Protein AF-A0A941IIB7-F1 (afdb_monomer)

Radius of gyration: 18.34 Å; Cα contacts (8 Å, |Δi|>4): 433; chains: 1; bounding box: 47×40×46 Å

Nearest PDB structures (foldseek):
  1o5o-assembly1_B  TM=5.968E-01  e=4.271E-07  Thermotoga maritima
  1v9s-assembly1_C  TM=4.735E-01  e=7.484E-08  Thermus thermophilus HB8
  4ts5-assembly1_B  TM=5.650E-01  e=3.879E-06  Saccharolobus solfataricus
  1vdm-assembly1_F  TM=5.396E-01  e=3.324E-05  Pyrococcus horikoshii
  5knx-assembly1_A  TM=5.390E-01  e=3.458E-03  Escherichia coli

Secondary structure (DSSP, 8-state):
-EEEEE--GGGGT--S-HHHHHHHHHHHHHHHHTT-SSEEEEE-HHHHHHHHHHHH-S--SEEEEESHHHHHHHHHTS---TTPEEEEE-PEEEE-TTS-EEEEE--S-GGGS---SS-EEEEEEEESSSHHHHHHHHTS-TTT--S-EEEEEEEEEHHHHHHHHHH-TTEEEEEEEEE-S-BTTTEEEEEHHHHHH-EETTEEGGG-HHHHHHHH-S--HHHHHHHHHHHHHH-----

Foldseek 3Di:
DEEEEEEPLVLVVLAPCLVVLQVVVVVLLVVLQPPFPYHYHYQYPVNLLVLQQVLLPDDWQEEEEEDDSSVSSCVPPHPPPVRYHYHYWYWDFDADPLRHGPAIDGPDQLAPDQHPQEEYEYEDAEAQQLRHVLNVVVSYPPPRYDYQYEYTYAEYEPNNLVVCCVSPVSYHYYYVYYDPAHPSPGYHYDYLCCCLPNDDPPHRNLVPCVSCCNRRNNDCVSSPVSSVSSCVRRVDPDD

Sequence (239 aa):
MKLHLIDDLPLFGVCDDMAGMERSLRHRIDSLTRTAPAQVSYIDFAGFRSLWEATAHGACATALVVGTRPRILAARFAHASRDCAVIAVHPKRRHGTHGETAAVEVEEDLQVLPLAGGPLTVLDDIMFSGKTAVSVLSSLPPASWRGPVSVRTVLATREAINFVKTACPQAQVVSQIVADYAPVTEGTAIFLWDLLFGTLGGRPFLSRTDLLAPFFGDDLAGLLGIRDDVDATSGWRVL

Mean predicted aligned error: 6.81 Å

InterPro domains:
  IPR029057 Phosphoribosyltransferase-like [SSF53271] (72-175)

Solvent-accessible surface area (backbone atoms only — not comparable to full-atom values): 13219 Å² total; per-residue (Å²): 85,37,36,38,42,32,43,49,48,72,81,73,62,44,57,94,60,55,72,64,49,53,54,52,51,49,54,52,52,56,59,45,34,75,80,23,91,23,50,75,44,77,37,49,46,72,56,45,49,53,41,42,47,60,43,65,62,66,96,38,30,23,35,39,22,41,44,70,64,40,42,52,43,45,74,72,70,41,77,63,55,98,76,35,47,76,40,82,40,73,64,50,70,41,62,43,98,76,67,47,80,67,47,61,43,70,79,68,73,52,68,77,56,88,55,50,62,42,28,36,32,39,36,37,58,69,34,67,65,24,54,64,62,46,45,60,58,68,56,42,50,86,82,54,59,78,39,60,37,33,41,28,20,34,34,28,19,55,65,6,53,51,45,34,40,67,79,38,70,75,40,47,77,46,55,77,36,78,39,94,50,53,66,73,77,40,20,49,71,47,46,46,49,46,45,64,73,26,63,59,95,90,36,52,37,75,74,40,52,88,74,42,24,56,48,37,34,90,66,55,62,68,60,52,51,51,40,52,53,49,51,68,63,44,71,62,75,85,129

pLDDT: mean 81.89, std 11.71, range [33.78, 96.75]

Organism: NCBI:txid2828514

Structure (mmCIF, N/CA/C/O backbone):
data_AF-A0A941IIB7-F1
#
_entry.id   AF-A0A941IIB7-F1
#
loop_
_atom_site.group_PDB
_atom_site.id
_atom_site.type_symbol
_atom_site.label_atom_id
_atom_site.label_alt_id
_atom_site.label_comp_id
_atom_site.label_asym_id
_atom_site.label_entity_id
_atom_site.label_seq_id
_atom_site.pdbx_PDB_ins_code
_atom_site.Cartn_x
_atom_site.Cartn_y
_atom_site.Cartn_z
_atom_site.occupancy
_atom_site.B_iso_or_equiv
_atom_site.auth_seq_id
_atom_site.auth_comp_id
_atom_site.auth_asym_id
_atom_site.auth_atom_id
_atom_site.pdbx_PDB_model_num
ATOM 1 N N . MET A 1 1 ? 16.212 10.010 -4.115 1.00 86.62 1 MET A N 1
ATOM 2 C CA . MET A 1 1 ? 14.822 9.510 -4.139 1.00 86.62 1 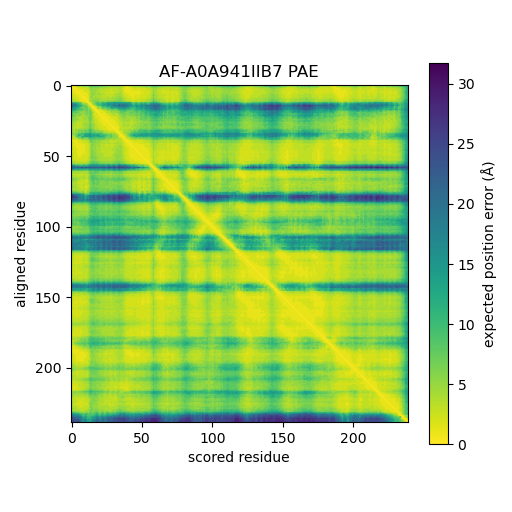MET A CA 1
ATOM 3 C C . MET A 1 1 ? 14.829 8.005 -3.883 1.00 86.62 1 MET A C 1
ATOM 5 O O . MET A 1 1 ? 15.775 7.352 -4.320 1.00 86.62 1 MET A O 1
ATOM 9 N N . LYS A 1 2 ? 13.842 7.460 -3.162 1.00 89.94 2 LYS A N 1
ATOM 10 C CA . LYS A 1 2 ? 13.707 6.017 -2.883 1.00 89.94 2 LYS A CA 1
ATOM 11 C C . LYS A 1 2 ? 12.381 5.471 -3.414 1.00 89.94 2 LYS A C 1
ATOM 13 O O . LYS A 1 2 ? 11.353 6.113 -3.244 1.00 89.94 2 LYS A O 1
ATOM 18 N N . LEU A 1 3 ? 12.386 4.283 -4.007 1.00 91.44 3 LEU A N 1
ATOM 19 C CA . LEU A 1 3 ? 11.176 3.568 -4.415 1.00 91.44 3 LEU A CA 1
ATOM 20 C C . LEU A 1 3 ? 11.117 2.211 -3.722 1.00 91.44 3 LEU A C 1
ATOM 22 O O . LEU A 1 3 ? 12.060 1.434 -3.818 1.00 91.44 3 LEU A O 1
ATOM 26 N N . HIS A 1 4 ? 10.006 1.906 -3.061 1.00 92.88 4 HIS A N 1
ATOM 27 C CA . HIS A 1 4 ? 9.646 0.535 -2.712 1.00 92.88 4 HIS A CA 1
ATOM 28 C C . HIS A 1 4 ? 8.739 -0.033 -3.807 1.00 92.88 4 HIS A C 1
ATOM 30 O O . HIS A 1 4 ? 7.571 0.334 -3.893 1.00 92.88 4 HIS A O 1
ATOM 36 N N . LEU A 1 5 ? 9.276 -0.897 -4.663 1.00 93.00 5 LEU A N 1
ATOM 37 C CA . LEU A 1 5 ? 8.489 -1.594 -5.676 1.00 93.00 5 LEU A CA 1
ATOM 38 C C . LEU A 1 5 ? 8.012 -2.922 -5.083 1.00 93.00 5 LEU A C 1
ATOM 40 O O . LEU A 1 5 ? 8.837 -3.748 -4.695 1.00 93.00 5 LEU A O 1
ATOM 44 N N . ILE A 1 6 ? 6.700 -3.102 -4.964 1.00 93.81 6 ILE A N 1
ATOM 45 C CA . ILE A 1 6 ? 6.096 -4.240 -4.263 1.00 93.81 6 ILE A CA 1
ATOM 46 C C . ILE A 1 6 ? 5.419 -5.148 -5.277 1.00 93.81 6 ILE A C 1
ATOM 48 O O . ILE A 1 6 ? 4.550 -4.700 -6.020 1.00 93.81 6 ILE A O 1
ATOM 52 N N . ASP A 1 7 ? 5.802 -6.419 -5.294 1.00 90.94 7 ASP A N 1
ATOM 53 C CA . ASP A 1 7 ? 5.182 -7.405 -6.165 1.00 90.94 7 ASP A CA 1
ATOM 54 C C . ASP A 1 7 ? 3.857 -7.910 -5.586 1.00 90.94 7 ASP A C 1
ATOM 56 O O . ASP A 1 7 ? 3.811 -8.596 -4.562 1.00 90.94 7 ASP A O 1
ATOM 60 N N . ASP A 1 8 ? 2.766 -7.552 -6.254 1.00 90.50 8 ASP A N 1
ATOM 61 C CA . ASP A 1 8 ? 1.407 -7.987 -5.955 1.00 90.50 8 ASP A CA 1
ATOM 62 C C . ASP A 1 8 ? 0.743 -8.719 -7.125 1.00 90.50 8 ASP A C 1
ATOM 64 O O . ASP A 1 8 ? -0.413 -9.125 -7.002 1.00 90.50 8 ASP A O 1
ATOM 68 N N . LEU A 1 9 ? 1.460 -8.960 -8.229 1.00 85.94 9 LEU A N 1
ATOM 69 C CA . LEU A 1 9 ? 0.940 -9.704 -9.379 1.00 85.94 9 LEU A CA 1
ATOM 70 C C . LEU A 1 9 ? 0.334 -11.067 -8.997 1.00 85.94 9 LEU A C 1
ATOM 72 O O . LEU A 1 9 ? -0.734 -11.408 -9.516 1.00 85.94 9 LEU A O 1
ATOM 76 N N . PRO A 1 10 ? 0.902 -11.837 -8.045 1.00 84.75 10 PRO A N 1
ATOM 77 C CA . PRO A 1 10 ? 0.346 -13.145 -7.694 1.00 84.75 10 PRO A CA 1
ATOM 78 C C . PRO A 1 10 ? -1.042 -13.048 -7.043 1.00 84.75 10 PRO A C 1
ATOM 80 O O . PRO A 1 10 ? -1.845 -13.984 -7.126 1.00 84.75 10 PRO A O 1
ATOM 83 N N . LEU A 1 11 ? -1.389 -11.899 -6.442 1.00 82.38 11 LEU A N 1
ATOM 84 C CA . LEU A 1 11 ? -2.737 -11.660 -5.909 1.00 82.38 11 LEU A CA 1
ATOM 85 C 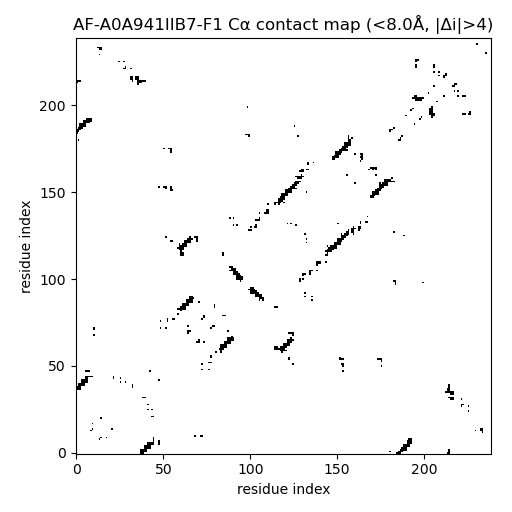C . LEU A 1 11 ? -3.809 -11.688 -6.990 1.00 82.38 11 LEU A C 1
ATOM 87 O O . LEU A 1 11 ? -4.953 -12.043 -6.707 1.00 82.38 11 LEU A O 1
ATOM 91 N N . PHE A 1 12 ? -3.443 -11.375 -8.225 1.00 78.75 12 PHE A N 1
ATOM 92 C CA . PHE A 1 12 ? -4.368 -11.315 -9.347 1.00 78.75 12 PHE A CA 1
ATOM 93 C C . PHE A 1 12 ? -4.373 -12.604 -10.178 1.00 78.75 12 PHE A C 1
ATOM 95 O O . PHE A 1 12 ? -5.039 -12.666 -11.203 1.00 78.75 12 PHE A O 1
ATOM 102 N N . GLY A 1 13 ? -3.721 -13.671 -9.693 1.00 69.81 13 GLY A N 1
ATOM 103 C CA . GLY A 1 13 ? -3.772 -14.994 -10.325 1.00 69.81 13 GLY A CA 1
ATOM 104 C C . GLY A 1 13 ? -2.996 -15.059 -11.638 1.00 69.81 13 GLY A C 1
ATOM 105 O O . GLY A 1 13 ? -3.437 -15.710 -12.575 1.00 69.81 13 GLY A O 1
ATOM 106 N N . VAL A 1 14 ? -1.865 -14.352 -11.712 1.00 60.75 14 VAL A N 1
ATOM 107 C CA . VAL A 1 14 ? -1.120 -14.158 -12.963 1.00 60.75 14 VAL A CA 1
ATOM 108 C C . VAL A 1 14 ? -0.378 -15.419 -13.453 1.00 60.75 14 VAL A C 1
ATOM 110 O O . VAL A 1 14 ? 0.001 -15.447 -14.617 1.00 60.75 14 VAL A O 1
ATOM 113 N N . CYS A 1 15 ? -0.197 -16.490 -12.662 1.00 54.19 15 CYS A N 1
ATOM 114 C CA . CYS A 1 15 ? 0.351 -17.753 -13.192 1.00 54.19 15 CYS A CA 1
ATOM 115 C C . CYS A 1 15 ? 0.230 -18.952 -12.229 1.00 54.19 15 CYS A C 1
ATOM 117 O O . CYS A 1 15 ? 0.244 -18.767 -11.012 1.00 54.19 15 CYS A O 1
ATOM 119 N N . ASP A 1 16 ? 0.231 -20.177 -12.774 1.00 54.62 16 ASP A N 1
ATOM 120 C CA . ASP A 1 16 ? 0.380 -21.434 -12.015 1.00 54.62 16 ASP A CA 1
ATOM 121 C C . ASP A 1 16 ? 1.847 -21.705 -11.594 1.00 54.62 16 ASP A C 1
ATOM 123 O O . ASP A 1 16 ? 2.087 -22.354 -10.575 1.00 54.62 16 ASP A O 1
ATOM 127 N N . ASP A 1 17 ? 2.843 -21.176 -12.326 1.00 64.81 17 ASP A N 1
ATOM 128 C CA . ASP A 1 17 ? 4.276 -21.237 -11.965 1.00 64.81 17 ASP A CA 1
ATOM 129 C C . ASP A 1 17 ? 4.761 -19.901 -11.392 1.00 64.81 17 ASP A C 1
ATOM 131 O O . ASP A 1 17 ? 5.459 -19.106 -12.034 1.00 64.81 17 ASP A O 1
ATOM 135 N N . MET A 1 18 ? 4.366 -19.641 -10.147 1.00 64.06 18 MET A N 1
ATOM 136 C CA . MET A 1 18 ? 4.704 -18.379 -9.504 1.00 64.06 18 MET A CA 1
ATOM 137 C C . MET A 1 18 ? 6.212 -18.195 -9.261 1.00 64.06 18 MET A C 1
ATOM 139 O O . MET A 1 18 ? 6.747 -17.095 -9.400 1.00 64.06 18 MET A O 1
ATOM 143 N N . ALA A 1 19 ? 6.932 -19.276 -8.958 1.00 65.94 19 ALA A N 1
ATOM 144 C CA . ALA A 1 19 ? 8.346 -19.211 -8.592 1.00 65.94 19 ALA A CA 1
ATOM 145 C C . ALA A 1 19 ? 9.275 -18.954 -9.796 1.00 65.94 19 ALA A C 1
ATOM 147 O O . ALA A 1 19 ? 10.361 -18.377 -9.647 1.00 65.94 19 ALA A O 1
ATOM 148 N N . GLY A 1 20 ? 8.896 -19.408 -10.995 1.00 67.81 20 GLY A N 1
ATOM 149 C CA . GLY A 1 20 ? 9.596 -19.079 -12.239 1.00 67.81 20 GLY A CA 1
ATOM 150 C C . GLY A 1 20 ? 9.461 -17.599 -12.600 1.00 67.81 20 GLY A C 1
ATOM 151 O O . GLY A 1 20 ? 10.462 -16.929 -12.878 1.00 67.81 20 GLY A O 1
ATOM 152 N N . MET A 1 21 ? 8.237 -17.073 -12.521 1.00 71.44 21 MET A N 1
ATOM 153 C CA . MET A 1 21 ? 7.932 -15.687 -12.871 1.00 71.44 21 MET A CA 1
ATOM 154 C C . MET A 1 21 ? 8.579 -14.686 -11.905 1.00 71.44 21 MET A C 1
ATOM 156 O O . MET A 1 21 ? 9.230 -13.751 -12.364 1.00 71.44 21 MET A O 1
ATOM 160 N N . GLU A 1 22 ? 8.508 -14.914 -10.590 1.00 72.38 22 GLU A N 1
ATOM 161 C CA . GLU A 1 22 ? 9.128 -14.037 -9.581 1.00 72.38 22 GLU A CA 1
ATOM 162 C C . GLU A 1 22 ? 10.644 -13.880 -9.788 1.00 72.38 22 GLU A C 1
ATOM 164 O O . GLU A 1 22 ? 11.187 -12.776 -9.705 1.00 72.38 22 GLU A O 1
ATOM 169 N N . ARG A 1 23 ? 11.352 -14.971 -10.122 1.00 73.56 23 ARG A N 1
ATOM 170 C CA . ARG A 1 23 ? 12.797 -14.911 -10.410 1.00 73.56 23 ARG A CA 1
ATOM 171 C C . ARG A 1 23 ? 13.102 -14.099 -11.666 1.00 73.56 23 ARG A C 1
ATOM 173 O O . ARG A 1 23 ? 14.053 -13.317 -11.661 1.00 73.56 23 ARG A O 1
ATOM 180 N N . SER A 1 24 ? 12.307 -14.276 -12.721 1.00 76.38 24 SER A N 1
ATOM 181 C CA . SER A 1 24 ? 12.436 -13.510 -13.966 1.00 76.38 24 SER A CA 1
ATOM 182 C C . SER A 1 24 ? 12.177 -12.018 -13.730 1.00 76.38 24 SER A C 1
ATOM 184 O O . SER A 1 24 ? 12.993 -11.180 -14.118 1.00 76.38 24 SER A O 1
ATOM 186 N N . LEU A 1 25 ? 11.097 -11.689 -13.012 1.00 80.19 25 LEU A N 1
ATOM 187 C CA . LEU A 1 25 ? 10.735 -10.323 -12.631 1.00 80.19 25 LEU A CA 1
ATOM 188 C C . LEU A 1 25 ? 11.850 -9.651 -11.835 1.00 80.19 25 LEU A C 1
ATOM 190 O O . LEU A 1 25 ? 12.308 -8.575 -12.219 1.00 80.19 25 LEU A O 1
ATOM 194 N N . ARG A 1 26 ? 12.349 -10.312 -10.785 1.00 80.00 26 ARG A N 1
ATOM 195 C CA . ARG A 1 26 ? 13.458 -9.804 -9.971 1.00 80.00 26 ARG A CA 1
ATOM 196 C C . ARG A 1 26 ? 14.692 -9.513 -10.822 1.00 80.00 26 ARG A C 1
ATOM 198 O O . ARG A 1 26 ? 15.235 -8.419 -10.738 1.00 80.00 26 ARG A O 1
ATOM 205 N N . HIS A 1 27 ? 15.099 -10.443 -11.687 1.00 82.12 27 HIS A N 1
ATOM 206 C CA . HIS A 1 27 ? 16.263 -10.241 -12.553 1.00 82.12 27 HIS A CA 1
ATOM 207 C C . HIS A 1 27 ? 16.091 -9.048 -13.507 1.00 82.12 27 HIS A C 1
ATOM 209 O O . HIS A 1 27 ? 17.026 -8.270 -13.708 1.00 82.12 27 HIS A O 1
ATOM 215 N N . ARG A 1 28 ? 14.896 -8.878 -14.084 1.00 82.75 28 ARG A N 1
ATOM 216 C CA . ARG A 1 28 ? 14.584 -7.748 -14.970 1.00 82.75 28 ARG A CA 1
ATOM 217 C C . ARG A 1 28 ? 14.575 -6.420 -14.208 1.00 82.75 28 ARG A C 1
ATOM 219 O O . ARG A 1 28 ? 15.171 -5.460 -14.688 1.00 82.75 28 ARG A O 1
ATOM 226 N N . ILE A 1 29 ? 13.977 -6.375 -13.016 1.00 83.12 29 ILE A N 1
ATOM 227 C CA . ILE A 1 29 ? 13.972 -5.191 -12.141 1.00 83.12 29 ILE A CA 1
ATOM 228 C C . ILE A 1 29 ? 15.402 -4.825 -11.720 1.00 83.12 29 ILE A C 1
ATOM 230 O O . ILE A 1 29 ? 15.807 -3.670 -11.856 1.00 83.12 29 ILE A O 1
ATOM 234 N N . ASP A 1 30 ? 16.202 -5.798 -11.287 1.00 82.31 30 ASP A N 1
ATOM 235 C CA . ASP A 1 30 ? 17.611 -5.577 -10.946 1.00 82.31 30 ASP A CA 1
ATOM 236 C C . ASP A 1 30 ? 18.382 -5.051 -12.164 1.00 82.31 30 ASP A C 1
ATOM 238 O O . ASP A 1 30 ? 19.201 -4.142 -12.050 1.00 82.31 30 ASP A O 1
ATOM 242 N N . SER A 1 31 ? 18.088 -5.564 -13.362 1.00 83.81 31 SER A N 1
ATOM 243 C CA . SER A 1 31 ? 18.718 -5.079 -14.586 1.00 83.81 31 SER A CA 1
ATOM 244 C C . SER A 1 31 ? 18.365 -3.628 -14.908 1.00 83.81 31 SER A C 1
ATOM 246 O O . SER A 1 31 ? 19.263 -2.871 -15.271 1.00 83.81 31 SER A O 1
ATOM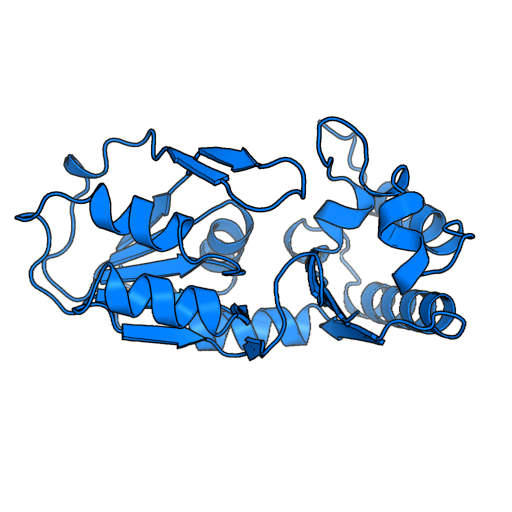 248 N N . LEU A 1 32 ? 17.092 -3.252 -14.767 1.00 79.19 32 LEU A N 1
ATOM 249 C CA . LEU A 1 32 ? 16.573 -1.909 -15.047 1.00 79.19 32 LEU A CA 1
ATOM 250 C C . LEU A 1 32 ? 17.116 -0.844 -14.089 1.00 79.19 32 LEU A C 1
ATOM 252 O O . LEU A 1 32 ? 17.249 0.318 -14.455 1.00 79.19 32 LEU A O 1
ATOM 256 N N . THR A 1 33 ? 17.441 -1.229 -12.858 1.00 80.44 33 THR A N 1
ATOM 257 C CA . THR A 1 33 ? 17.836 -0.276 -11.811 1.00 80.44 33 THR A CA 1
ATOM 258 C C . THR A 1 33 ? 19.346 -0.043 -11.740 1.00 80.44 33 THR A C 1
ATOM 260 O O . THR A 1 33 ? 19.785 0.914 -11.105 1.00 80.44 33 THR A O 1
ATOM 263 N N . ARG A 1 34 ? 20.162 -0.847 -12.444 1.00 78.19 34 ARG A N 1
ATOM 264 C CA . ARG A 1 34 ? 21.639 -0.753 -12.439 1.00 78.19 34 ARG A CA 1
ATOM 265 C C . ARG A 1 34 ? 22.195 0.612 -12.843 1.00 78.19 34 ARG A C 1
ATOM 267 O O . ARG A 1 34 ? 23.299 0.957 -12.431 1.00 78.19 34 ARG A O 1
ATOM 274 N N . THR A 1 35 ? 21.469 1.361 -13.662 1.00 72.69 35 THR A N 1
ATOM 275 C CA . THR A 1 35 ? 21.899 2.664 -14.187 1.00 72.69 35 THR A CA 1
ATOM 276 C C . THR A 1 35 ? 21.173 3.842 -13.538 1.00 72.69 35 THR A C 1
ATOM 278 O O . THR A 1 35 ? 21.427 4.984 -13.914 1.00 72.69 35 THR A O 1
ATOM 281 N N . ALA A 1 36 ? 20.275 3.596 -12.579 1.00 70.00 36 ALA A N 1
ATOM 282 C CA . ALA A 1 36 ? 19.466 4.640 -11.966 1.00 70.00 36 ALA A CA 1
ATOM 283 C C . ALA A 1 36 ? 20.172 5.270 -10.747 1.00 70.00 36 ALA A C 1
ATOM 285 O O . ALA A 1 36 ? 20.698 4.553 -9.894 1.00 70.00 36 ALA A O 1
ATOM 286 N N . PRO A 1 37 ? 20.164 6.609 -10.611 1.00 72.44 37 PRO A N 1
ATOM 287 C CA . PRO A 1 37 ? 20.727 7.284 -9.442 1.00 72.44 37 PRO A CA 1
ATOM 288 C C . PRO A 1 37 ? 19.836 7.164 -8.190 1.00 72.44 37 PRO A C 1
ATOM 290 O O . PRO A 1 37 ? 20.309 7.401 -7.076 1.00 72.44 37 PRO A O 1
ATOM 293 N N . ALA A 1 38 ? 18.546 6.835 -8.341 1.00 80.06 38 ALA A N 1
ATOM 294 C CA . ALA A 1 38 ? 17.632 6.594 -7.225 1.00 80.06 38 ALA A CA 1
ATOM 295 C C . ALA A 1 38 ? 17.672 5.134 -6.749 1.00 80.06 38 ALA A C 1
ATOM 297 O O . ALA A 1 38 ? 17.928 4.211 -7.514 1.00 80.06 38 ALA A O 1
ATOM 298 N N . GLN A 1 39 ? 17.367 4.918 -5.468 1.00 86.44 39 GLN A N 1
ATOM 299 C CA . GLN A 1 39 ? 17.408 3.588 -4.860 1.00 86.44 39 GLN A CA 1
ATOM 300 C C . GLN A 1 39 ? 16.058 2.885 -5.012 1.00 86.44 39 GLN A C 1
ATOM 302 O O . GLN A 1 39 ? 15.054 3.364 -4.478 1.00 86.44 39 GLN A O 1
ATOM 307 N N . VAL A 1 40 ? 16.040 1.731 -5.678 1.00 89.44 40 VAL A N 1
ATOM 308 C CA . VAL A 1 40 ? 14.862 0.857 -5.760 1.00 89.44 40 VAL A CA 1
ATOM 309 C C . VAL A 1 40 ? 15.028 -0.317 -4.797 1.00 89.44 40 VAL A C 1
ATOM 311 O O . VAL A 1 40 ? 15.994 -1.069 -4.857 1.00 89.44 40 VAL A O 1
ATOM 314 N N . SER A 1 41 ? 14.071 -0.466 -3.887 1.00 89.50 41 SER A N 1
ATOM 315 C CA . SER A 1 41 ? 13.924 -1.606 -2.990 1.00 89.50 41 SER A CA 1
ATOM 316 C C . SER A 1 41 ? 12.780 -2.465 -3.508 1.00 89.50 41 SER A C 1
ATOM 318 O O . SER A 1 41 ? 11.622 -2.057 -3.442 1.00 89.50 41 SER A O 1
ATOM 320 N N . TYR A 1 42 ? 13.105 -3.641 -4.037 1.00 89.94 42 TYR A N 1
ATOM 321 C CA . TYR A 1 42 ? 12.106 -4.595 -4.505 1.00 89.94 42 TYR A CA 1
ATOM 322 C C . TYR A 1 42 ? 11.695 -5.549 -3.376 1.00 89.94 42 TYR A C 1
ATOM 324 O O . TYR A 1 42 ? 12.541 -6.226 -2.784 1.00 89.94 42 TYR A O 1
ATOM 332 N N . ILE A 1 43 ? 10.397 -5.580 -3.075 1.00 91.50 43 ILE A N 1
ATOM 333 C CA . ILE A 1 43 ? 9.768 -6.507 -2.130 1.00 91.50 43 ILE A CA 1
ATOM 334 C C . ILE A 1 43 ? 9.030 -7.542 -2.978 1.00 91.50 43 ILE A C 1
ATOM 336 O O . ILE A 1 43 ? 8.030 -7.209 -3.612 1.00 91.50 43 ILE A O 1
ATOM 340 N N . ASP A 1 44 ? 9.540 -8.773 -3.010 1.00 89.50 44 ASP A N 1
ATOM 341 C CA . ASP A 1 44 ? 8.860 -9.862 -3.712 1.00 89.50 44 ASP A CA 1
ATOM 342 C C . ASP A 1 44 ? 7.556 -10.250 -3.012 1.00 89.50 44 ASP A C 1
ATOM 344 O O . ASP A 1 44 ? 7.277 -9.851 -1.876 1.00 89.50 44 ASP A O 1
ATOM 348 N N . PHE A 1 45 ? 6.744 -11.045 -3.699 1.00 87.88 45 PHE A N 1
ATOM 349 C CA . PHE A 1 45 ? 5.429 -11.405 -3.201 1.00 87.88 45 PHE A CA 1
ATOM 350 C C . PHE A 1 45 ? 5.488 -12.216 -1.903 1.00 87.88 45 PHE A C 1
ATOM 352 O O . PHE A 1 45 ? 4.696 -11.975 -0.993 1.00 87.88 45 PHE A O 1
ATOM 359 N N . ALA A 1 46 ? 6.444 -13.140 -1.765 1.00 87.50 46 ALA A N 1
ATOM 360 C CA . ALA A 1 46 ? 6.630 -13.902 -0.531 1.00 87.50 46 ALA A CA 1
ATOM 361 C C . ALA A 1 46 ? 6.949 -12.988 0.667 1.00 87.50 46 ALA A C 1
ATOM 363 O O . ALA A 1 46 ? 6.376 -13.158 1.752 1.00 87.50 46 ALA A O 1
ATOM 364 N N . GLY A 1 47 ? 7.820 -11.995 0.469 1.00 91.25 47 GLY A N 1
ATOM 365 C CA . GLY A 1 47 ? 8.130 -10.963 1.449 1.00 91.25 47 GLY A CA 1
ATOM 366 C C . GLY A 1 47 ? 6.918 -10.089 1.758 1.00 91.25 47 GLY A C 1
ATOM 367 O O . GLY A 1 47 ? 6.588 -9.900 2.929 1.00 91.25 47 GLY A O 1
ATOM 368 N N . PHE A 1 48 ? 6.203 -9.618 0.734 1.00 92.12 48 PHE A N 1
ATOM 369 C CA . PHE A 1 48 ? 4.990 -8.818 0.903 1.00 92.12 48 PHE A CA 1
ATOM 370 C C . PHE A 1 48 ? 3.905 -9.575 1.676 1.00 92.12 48 PHE A C 1
ATOM 372 O O . PHE A 1 48 ? 3.375 -9.043 2.650 1.00 92.12 48 PHE A O 1
ATOM 379 N N . ARG A 1 49 ? 3.628 -10.835 1.315 1.00 89.31 49 ARG A N 1
ATOM 380 C CA . ARG A 1 49 ? 2.689 -11.709 2.031 1.00 89.31 49 ARG A CA 1
ATOM 381 C C . ARG A 1 49 ? 3.089 -11.867 3.493 1.00 89.31 49 ARG A C 1
ATOM 383 O O . ARG A 1 49 ? 2.250 -11.675 4.363 1.00 89.31 49 ARG A O 1
ATOM 390 N N . SER A 1 50 ? 4.356 -12.175 3.765 1.00 90.31 50 SER A N 1
ATOM 391 C CA . SER A 1 50 ? 4.840 -12.381 5.138 1.00 90.31 50 SER A CA 1
ATOM 392 C C . SER A 1 50 ? 4.695 -11.114 5.988 1.00 90.31 50 SER A C 1
ATOM 394 O O . SER A 1 50 ? 4.240 -11.177 7.130 1.00 90.31 50 SER A O 1
ATOM 396 N N . LEU A 1 51 ? 5.031 -9.947 5.424 1.00 92.06 51 LEU A N 1
ATOM 397 C CA . LEU A 1 51 ? 4.829 -8.658 6.088 1.00 92.06 51 LEU A CA 1
ATOM 398 C C . LEU A 1 51 ? 3.341 -8.395 6.337 1.00 92.06 51 LEU A C 1
ATOM 400 O O . LEU A 1 51 ? 2.959 -7.986 7.430 1.00 92.06 51 LEU A O 1
ATOM 404 N N . TRP A 1 52 ? 2.496 -8.653 5.341 1.00 89.44 52 TRP A N 1
ATOM 405 C CA . TRP A 1 52 ? 1.060 -8.452 5.457 1.00 89.44 52 TRP A CA 1
ATOM 406 C C . TRP A 1 52 ? 0.442 -9.365 6.522 1.00 89.44 52 TRP A C 1
ATOM 408 O O . TRP A 1 52 ? -0.320 -8.892 7.362 1.00 89.44 52 TRP A O 1
ATOM 418 N N . GLU A 1 53 ? 0.798 -10.650 6.545 1.00 86.81 53 GLU A N 1
ATOM 419 C CA . GLU A 1 53 ? 0.327 -11.604 7.553 1.00 86.81 53 GLU A CA 1
ATOM 420 C C . GLU A 1 53 ? 0.732 -11.150 8.957 1.00 86.81 53 GLU A C 1
ATOM 422 O O . GLU A 1 53 ? -0.107 -11.132 9.856 1.00 86.81 53 GLU A O 1
ATOM 427 N N . ALA A 1 54 ? 1.972 -10.685 9.139 1.00 86.69 54 ALA A N 1
ATOM 428 C CA . ALA A 1 54 ? 2.430 -10.111 10.402 1.00 86.69 54 ALA A CA 1
ATOM 429 C C . ALA A 1 54 ? 1.652 -8.838 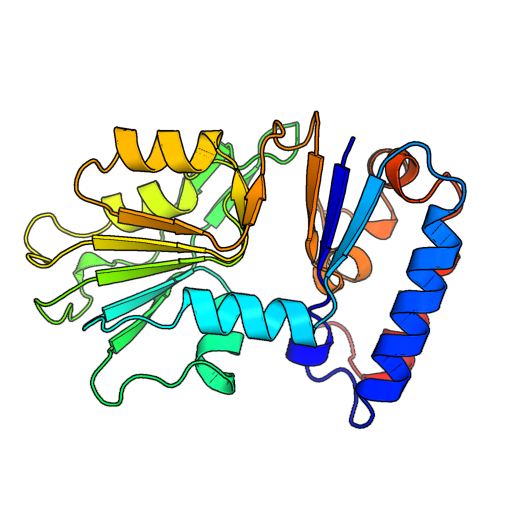10.791 1.00 86.69 54 ALA A C 1
ATOM 431 O O . ALA A 1 54 ? 1.345 -8.633 11.967 1.00 86.69 54 ALA A O 1
ATOM 432 N N . THR A 1 55 ? 1.289 -7.991 9.822 1.00 86.88 55 THR A N 1
ATOM 433 C CA . THR A 1 55 ? 0.424 -6.819 10.037 1.00 86.88 55 THR A CA 1
ATOM 434 C C . THR A 1 55 ? -0.973 -7.231 10.487 1.00 86.88 55 THR A C 1
ATOM 436 O O . THR A 1 55 ? -1.499 -6.688 11.463 1.00 86.88 55 THR A O 1
ATOM 439 N N . ALA A 1 56 ? -1.578 -8.201 9.811 1.00 80.94 56 ALA A N 1
ATOM 440 C CA . ALA A 1 56 ? -2.923 -8.665 10.112 1.00 80.94 56 ALA A CA 1
ATOM 441 C C . ALA A 1 56 ? -2.997 -9.508 11.394 1.00 80.94 56 ALA A C 1
ATOM 443 O O . ALA A 1 56 ? -4.066 -9.610 11.995 1.00 80.94 56 ALA A O 1
ATOM 444 N N . HIS A 1 57 ? -1.877 -10.078 11.851 1.00 74.50 57 HIS A N 1
ATOM 445 C CA . HIS A 1 57 ? -1.833 -10.924 13.037 1.00 74.50 57 HIS A CA 1
ATOM 446 C C . HIS A 1 57 ? -2.069 -10.121 14.324 1.00 74.50 57 HIS A C 1
ATOM 448 O O . HIS A 1 57 ? -1.176 -9.478 14.881 1.00 74.50 57 HIS A O 1
ATOM 454 N N . GLY A 1 58 ? -3.297 -10.146 14.830 1.00 62.31 58 GLY A N 1
ATOM 455 C CA . GLY A 1 58 ? -3.672 -9.546 16.104 1.00 62.31 58 GLY A CA 1
ATOM 456 C C . GLY A 1 58 ? -5.155 -9.739 16.370 1.00 62.31 58 GLY A C 1
ATOM 457 O O . GLY A 1 58 ? -5.978 -9.446 15.507 1.00 62.31 58 GLY A O 1
ATOM 458 N N . ALA A 1 59 ? -5.491 -10.247 17.556 1.00 52.84 59 ALA A N 1
ATOM 459 C CA . ALA A 1 59 ? -6.871 -10.476 17.962 1.00 52.84 59 ALA A CA 1
ATOM 460 C C . ALA A 1 59 ? -7.686 -9.177 17.846 1.00 52.84 59 ALA A C 1
ATOM 462 O O . ALA A 1 59 ? -7.460 -8.219 18.585 1.00 52.84 59 ALA A O 1
ATOM 463 N N . CYS A 1 60 ? -8.632 -9.146 16.914 1.00 71.12 60 CYS A N 1
ATOM 464 C CA . CYS A 1 60 ? -9.620 -8.086 16.804 1.00 71.12 60 CYS A CA 1
ATOM 465 C C . CYS A 1 60 ? -11.000 -8.702 16.625 1.00 71.12 60 CYS A C 1
ATOM 467 O O . CYS A 1 60 ? -11.150 -9.759 16.013 1.00 71.12 60 CYS A O 1
ATOM 469 N N . ALA A 1 61 ? -12.000 -8.046 17.206 1.00 78.12 61 ALA A N 1
ATOM 470 C CA . ALA A 1 61 ? -13.389 -8.436 17.025 1.00 78.12 61 ALA A CA 1
ATOM 471 C C . ALA A 1 61 ? -13.894 -7.968 15.654 1.00 78.12 61 ALA A C 1
ATOM 473 O O . ALA A 1 61 ? -14.706 -8.644 15.034 1.00 78.12 61 ALA A O 1
ATOM 474 N N . THR A 1 62 ? -13.388 -6.826 15.172 1.00 85.88 62 THR A N 1
ATOM 475 C CA . THR A 1 62 ? -13.717 -6.277 13.852 1.00 85.88 62 THR A CA 1
ATOM 476 C C . THR A 1 62 ? -12.462 -5.770 13.140 1.00 85.88 62 THR A C 1
ATOM 478 O O . THR A 1 62 ? -11.662 -5.043 13.733 1.00 85.88 62 THR A O 1
ATOM 481 N N . ALA A 1 63 ? -12.319 -6.111 11.860 1.00 87.38 63 ALA A N 1
ATOM 482 C CA . ALA A 1 63 ? -11.297 -5.594 10.960 1.00 87.38 63 ALA A CA 1
ATOM 483 C C . ALA A 1 63 ? -11.945 -4.833 9.793 1.00 87.38 63 ALA A C 1
ATOM 485 O O . ALA A 1 63 ? -12.707 -5.404 9.015 1.00 87.38 63 ALA A O 1
ATOM 486 N N . LEU A 1 64 ? -11.613 -3.552 9.648 1.00 88.75 64 LEU A N 1
ATOM 487 C CA . LEU A 1 64 ? -11.949 -2.733 8.487 1.00 88.75 64 LEU A CA 1
ATOM 488 C C . LEU A 1 64 ? -10.801 -2.841 7.480 1.00 88.75 64 LEU A C 1
ATOM 490 O O . LEU A 1 64 ? -9.718 -2.309 7.726 1.00 88.75 64 LEU A O 1
ATOM 494 N N . VAL A 1 65 ? -11.009 -3.547 6.369 1.00 89.12 65 VAL A N 1
ATOM 495 C CA . VAL A 1 65 ? -9.998 -3.707 5.313 1.00 89.12 65 VAL A CA 1
ATOM 496 C C . VAL A 1 65 ? -10.181 -2.630 4.254 1.00 89.12 65 VAL A C 1
ATOM 498 O O . VAL A 1 65 ? -11.215 -2.555 3.593 1.00 89.12 65 VAL A O 1
ATOM 501 N N . VAL A 1 66 ? -9.176 -1.775 4.106 1.00 88.75 66 VAL A N 1
ATOM 502 C CA . VAL A 1 66 ? -9.236 -0.594 3.250 1.00 88.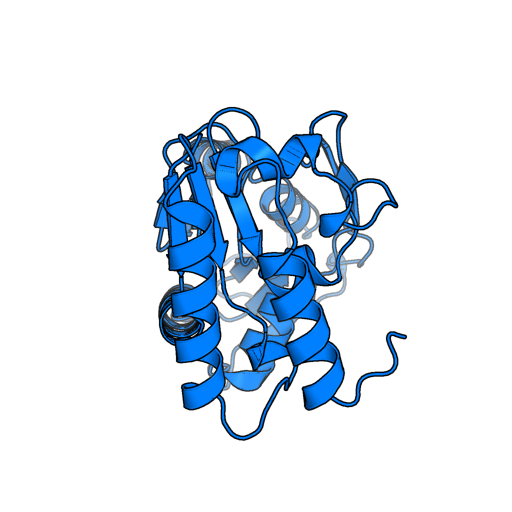75 66 VAL A CA 1
ATOM 503 C C . VAL A 1 66 ? -8.680 -0.927 1.869 1.00 88.75 66 VAL A C 1
ATOM 505 O O . VAL A 1 66 ? -7.500 -1.217 1.709 1.00 88.75 66 VAL A O 1
ATOM 508 N N . GLY A 1 67 ? -9.526 -0.853 0.843 1.00 84.50 67 GLY A N 1
ATOM 509 C CA . GLY A 1 67 ? -9.115 -1.070 -0.544 1.00 84.50 67 GLY A CA 1
ATOM 510 C C . GLY A 1 67 ? -9.043 -2.536 -0.995 1.00 84.50 67 GLY A C 1
ATOM 511 O O . GLY A 1 67 ? -9.257 -3.491 -0.247 1.00 84.50 67 GLY A O 1
ATOM 512 N N . THR A 1 68 ? -8.777 -2.717 -2.291 1.00 81.69 68 THR A N 1
ATOM 513 C CA . THR A 1 68 ? -8.946 -4.008 -2.978 1.00 81.69 68 THR A CA 1
ATOM 514 C C . THR A 1 68 ? -7.893 -5.046 -2.593 1.00 81.69 68 THR A C 1
ATOM 516 O O . THR A 1 68 ? -8.250 -6.202 -2.367 1.00 81.69 68 THR A O 1
ATOM 519 N N . ARG A 1 69 ? -6.611 -4.663 -2.492 1.00 87.88 69 ARG A N 1
ATOM 520 C CA . ARG A 1 69 ? -5.520 -5.593 -2.147 1.00 87.88 69 ARG A CA 1
ATOM 521 C C . ARG A 1 69 ? -5.655 -6.149 -0.730 1.00 87.88 69 ARG A C 1
ATOM 523 O O . ARG A 1 69 ? -5.700 -7.375 -0.617 1.00 87.88 69 ARG A O 1
ATOM 530 N N . PRO A 1 70 ? -5.815 -5.325 0.331 1.00 83.06 70 PRO A N 1
ATOM 531 C CA . PRO A 1 70 ? -6.089 -5.841 1.671 1.00 83.06 70 PRO A CA 1
ATOM 532 C C . PRO A 1 70 ? -7.300 -6.767 1.725 1.00 83.06 70 PRO A C 1
ATOM 534 O O . PRO A 1 70 ? -7.245 -7.775 2.418 1.00 83.06 70 PRO A O 1
ATOM 537 N N . ARG A 1 71 ? -8.357 -6.503 0.945 1.00 81.44 71 ARG A N 1
ATOM 538 C CA . ARG A 1 71 ? -9.514 -7.405 0.839 1.00 81.44 71 ARG A CA 1
ATOM 539 C C . ARG A 1 71 ? -9.152 -8.769 0.238 1.00 81.44 71 ARG A C 1
ATOM 541 O O . ARG A 1 71 ? -9.574 -9.792 0.768 1.00 81.44 71 ARG A O 1
ATOM 548 N N . ILE A 1 72 ? -8.385 -8.803 -0.856 1.00 82.31 72 ILE A N 1
ATOM 549 C CA . ILE A 1 72 ? -7.933 -10.064 -1.475 1.00 82.31 72 ILE A CA 1
ATOM 550 C C . ILE A 1 72 ? -7.030 -10.837 -0.508 1.00 82.31 72 ILE A C 1
ATOM 552 O O . ILE A 1 72 ? -7.216 -12.037 -0.322 1.00 82.31 72 ILE A O 1
ATOM 556 N N . LEU A 1 73 ? -6.084 -10.150 0.134 1.00 83.00 73 LEU A N 1
ATOM 557 C CA . LEU A 1 73 ? -5.178 -10.732 1.127 1.00 83.00 73 LEU A CA 1
ATOM 558 C C . LEU A 1 73 ? -5.949 -11.280 2.335 1.00 83.00 73 LEU A C 1
ATOM 560 O O . LEU A 1 73 ? -5.695 -12.406 2.760 1.00 83.00 73 LEU A O 1
ATOM 564 N N . ALA A 1 74 ? -6.950 -10.537 2.818 1.00 80.00 74 ALA A N 1
ATOM 565 C CA . ALA A 1 74 ? -7.854 -10.963 3.880 1.00 80.00 74 ALA A CA 1
ATOM 566 C C . ALA A 1 74 ? -8.638 -12.229 3.517 1.00 80.00 74 ALA A C 1
ATOM 568 O O . ALA A 1 74 ? -8.782 -13.117 4.347 1.00 80.00 74 ALA A O 1
ATOM 569 N N . ALA A 1 75 ? -9.108 -12.338 2.274 1.00 76.31 75 ALA A N 1
ATOM 570 C CA . ALA A 1 75 ? -9.837 -13.513 1.810 1.00 76.31 75 ALA A CA 1
ATOM 571 C C . ALA A 1 75 ? -8.935 -14.739 1.574 1.00 76.31 75 ALA A C 1
ATOM 573 O O . ALA A 1 75 ? -9.401 -15.868 1.708 1.00 76.31 75 ALA A O 1
ATOM 574 N N . ARG A 1 76 ? -7.671 -14.531 1.175 1.00 73.38 76 ARG A N 1
ATOM 575 C CA . ARG A 1 76 ? -6.772 -15.608 0.723 1.00 73.38 76 ARG A CA 1
ATOM 576 C C . ARG A 1 76 ? -5.789 -16.112 1.778 1.00 73.38 76 ARG A C 1
ATOM 578 O O . ARG A 1 76 ? -5.481 -17.299 1.771 1.00 73.38 76 ARG A O 1
ATOM 585 N N . PHE A 1 77 ? -5.260 -15.232 2.627 1.00 68.38 77 PHE A N 1
ATOM 586 C CA . PHE A 1 77 ? -4.085 -15.533 3.462 1.00 68.38 77 PHE A CA 1
ATOM 587 C C . PHE A 1 77 ? -4.235 -15.092 4.915 1.00 68.38 77 PHE A C 1
ATOM 589 O O . PHE A 1 77 ? -3.677 -15.718 5.814 1.00 68.38 77 PHE A O 1
ATOM 596 N N . ALA A 1 78 ? -5.021 -14.049 5.179 1.00 65.38 78 ALA A N 1
ATOM 597 C CA . ALA A 1 78 ? -5.375 -13.722 6.547 1.00 65.38 78 ALA A CA 1
ATOM 598 C C . ALA A 1 78 ? -6.353 -14.764 7.050 1.00 65.38 78 ALA A C 1
ATOM 600 O O . ALA A 1 78 ? -7.511 -14.802 6.641 1.00 65.38 78 ALA A O 1
ATOM 601 N N . HIS A 1 79 ? -5.911 -15.595 7.980 1.00 53.41 79 HIS A N 1
ATOM 602 C CA . HIS A 1 79 ? -6.853 -16.284 8.834 1.00 53.41 79 HIS A CA 1
ATOM 603 C C . HIS A 1 79 ? -7.756 -15.230 9.482 1.00 53.41 79 HIS A C 1
ATOM 605 O O . HIS A 1 79 ? -7.343 -14.529 10.406 1.00 53.41 79 HIS A O 1
ATOM 611 N N . ALA A 1 80 ? -9.001 -15.137 9.007 1.00 50.38 80 ALA A N 1
ATOM 612 C CA . ALA A 1 80 ? -10.096 -14.691 9.838 1.00 50.38 80 ALA A CA 1
ATOM 613 C C . ALA A 1 80 ? -9.998 -15.551 11.098 1.00 50.38 80 ALA A C 1
ATOM 615 O O . ALA A 1 80 ? -10.269 -16.757 11.067 1.00 50.38 80 ALA A O 1
ATOM 616 N N . SER A 1 81 ? -9.525 -14.955 12.198 1.00 51.97 81 SER A N 1
ATOM 617 C CA . SER A 1 81 ? -9.870 -15.461 13.521 1.00 51.97 81 SER A CA 1
ATOM 618 C C . SER A 1 81 ? -11.355 -15.789 13.424 1.00 51.97 81 SER A C 1
ATOM 620 O O . SER A 1 81 ? -12.102 -14.941 12.939 1.00 51.97 81 SER A O 1
ATOM 622 N N . ARG A 1 82 ? -11.768 -17.027 13.718 1.00 54.06 82 ARG A N 1
ATOM 623 C CA . ARG A 1 82 ? -13.106 -17.541 13.349 1.00 54.06 82 ARG A CA 1
ATOM 624 C C . ARG A 1 82 ? -14.265 -16.658 13.856 1.00 54.06 82 ARG A C 1
ATOM 626 O O . ARG A 1 82 ? -15.371 -16.783 13.346 1.00 54.06 82 ARG A O 1
ATOM 633 N N . ASP A 1 83 ? -13.963 -15.733 14.770 1.00 64.12 83 ASP A N 1
ATOM 634 C CA . ASP A 1 83 ? -14.863 -14.773 15.406 1.00 64.12 83 ASP A CA 1
ATOM 635 C C . ASP A 1 83 ? -14.587 -13.288 15.045 1.00 64.12 83 ASP A C 1
ATOM 637 O O . ASP A 1 83 ? -15.118 -12.388 15.694 1.00 64.12 83 ASP A O 1
ATOM 641 N N . CYS A 1 84 ? -13.739 -12.992 14.052 1.00 77.62 84 CYS A N 1
ATOM 642 C CA . CYS A 1 84 ? -13.447 -11.627 13.597 1.00 77.62 84 CYS A CA 1
ATOM 643 C C . CYS A 1 84 ? -14.355 -11.228 12.426 1.00 77.62 84 CYS A C 1
ATOM 645 O O . CYS A 1 84 ? -14.320 -11.846 11.360 1.00 77.62 84 CYS A O 1
ATOM 647 N N . ALA A 1 85 ? -15.132 -10.159 12.599 1.00 80.56 85 ALA A N 1
ATOM 648 C CA . ALA A 1 85 ? -15.914 -9.563 11.524 1.00 80.56 85 ALA A CA 1
ATOM 649 C C . ALA A 1 85 ? -15.002 -8.762 10.581 1.00 80.56 85 ALA A C 1
ATOM 651 O O . ALA A 1 85 ? -14.405 -7.767 10.990 1.00 80.56 85 ALA A O 1
ATOM 652 N N . VAL A 1 86 ? -14.903 -9.170 9.313 1.00 82.56 86 VAL A N 1
ATOM 653 C CA . VAL A 1 86 ? -14.158 -8.430 8.281 1.00 82.56 86 VAL A CA 1
ATOM 654 C C . VAL A 1 86 ? -15.126 -7.590 7.461 1.00 82.56 86 VAL A C 1
ATOM 656 O O . VAL A 1 86 ? -16.081 -8.113 6.889 1.00 82.56 86 VAL A O 1
ATOM 659 N N . ILE A 1 87 ? -14.859 -6.292 7.377 1.00 83.94 87 ILE A N 1
ATOM 660 C CA . ILE A 1 87 ? -15.681 -5.331 6.646 1.00 83.94 87 ILE A CA 1
ATOM 661 C C . ILE A 1 87 ? -14.784 -4.621 5.640 1.00 83.94 87 ILE A C 1
ATOM 663 O O . ILE A 1 87 ? -13.783 -4.012 6.012 1.00 83.94 87 ILE A O 1
ATOM 667 N N . ALA A 1 88 ? -15.128 -4.718 4.358 1.00 85.31 88 ALA A N 1
ATOM 668 C CA . ALA A 1 88 ? -14.433 -3.971 3.321 1.00 85.31 88 ALA A CA 1
ATOM 669 C C . ALA A 1 88 ? -14.867 -2.507 3.354 1.00 85.31 88 ALA A C 1
ATOM 671 O O . ALA A 1 88 ? -16.057 -2.228 3.477 1.00 85.31 88 ALA A O 1
ATOM 672 N N . VAL A 1 89 ? -13.891 -1.607 3.248 1.00 86.94 89 VAL A N 1
ATOM 673 C CA . VAL A 1 89 ? -14.116 -0.166 3.168 1.00 86.94 89 VAL A CA 1
ATOM 674 C C . VAL A 1 89 ? -13.488 0.366 1.884 1.00 86.94 89 VAL A C 1
ATOM 676 O O . VAL A 1 89 ? -12.306 0.120 1.604 1.00 86.94 89 VAL A O 1
ATOM 679 N N . HIS A 1 90 ? -14.267 1.110 1.102 1.00 86.19 90 HIS A N 1
ATOM 680 C CA . HIS A 1 90 ? -13.884 1.620 -0.215 1.00 86.19 90 HIS A CA 1
ATOM 681 C C . HIS A 1 90 ? -13.851 3.157 -0.250 1.00 86.19 90 HIS A C 1
ATOM 683 O O . HIS A 1 90 ? -14.719 3.797 -0.846 1.00 86.19 90 HIS A O 1
ATOM 689 N N . PRO A 1 91 ? -12.827 3.788 0.354 1.00 87.12 91 PRO A N 1
ATOM 690 C CA . PRO A 1 91 ? -12.716 5.237 0.352 1.00 87.12 91 PRO A CA 1
ATOM 691 C C . PRO A 1 91 ? -12.384 5.780 -1.044 1.00 87.12 91 PRO A C 1
ATOM 693 O O . PRO A 1 91 ? -11.452 5.314 -1.708 1.00 87.12 91 PRO A O 1
ATOM 696 N N . LYS A 1 92 ? -13.077 6.843 -1.456 1.00 87.94 92 LYS A N 1
ATOM 697 C CA . LYS A 1 92 ? -12.715 7.651 -2.622 1.00 87.94 92 LYS A CA 1
ATOM 698 C C . LYS A 1 92 ? -11.648 8.661 -2.230 1.00 87.94 92 LYS A C 1
ATOM 700 O O . LYS A 1 92 ? -11.853 9.524 -1.379 1.00 87.94 92 LYS A O 1
ATOM 705 N N . ARG A 1 93 ? -10.484 8.561 -2.868 1.00 85.62 93 ARG A N 1
ATOM 706 C CA . ARG A 1 93 ? -9.347 9.455 -2.633 1.00 85.62 93 ARG A CA 1
ATOM 707 C C . ARG A 1 93 ? -9.307 10.518 -3.726 1.00 85.62 93 ARG A C 1
ATOM 709 O O . ARG A 1 93 ? -9.373 10.200 -4.911 1.00 85.62 93 ARG A O 1
ATOM 716 N N . ARG A 1 94 ? -9.182 11.784 -3.332 1.00 84.38 94 ARG A N 1
ATOM 717 C CA . ARG A 1 94 ? -8.860 12.886 -4.245 1.00 84.38 94 ARG A CA 1
ATOM 718 C C . ARG A 1 94 ? -7.372 13.167 -4.133 1.00 84.38 94 ARG A C 1
ATOM 720 O O . ARG A 1 94 ? -6.874 13.396 -3.029 1.00 84.38 94 ARG A O 1
ATOM 727 N N . HIS A 1 95 ? -6.683 13.139 -5.264 1.00 78.12 95 HIS A N 1
ATOM 728 C CA . HIS A 1 95 ? -5.246 13.375 -5.325 1.00 78.12 95 HIS A CA 1
ATOM 729 C C . HIS A 1 95 ? -4.946 14.851 -5.590 1.00 78.12 95 HIS A C 1
ATOM 731 O O . HIS A 1 95 ? -5.668 15.503 -6.346 1.00 78.12 95 HIS A O 1
ATOM 737 N N . GLY A 1 96 ? -3.907 15.371 -4.941 1.00 72.56 96 GLY A N 1
ATOM 738 C CA . GLY A 1 96 ? -3.375 16.702 -5.213 1.00 72.56 96 GLY A CA 1
ATOM 739 C C . GLY A 1 96 ? -2.483 16.726 -6.454 1.00 72.56 96 GLY A C 1
ATOM 740 O O . GLY A 1 96 ? -2.348 15.732 -7.174 1.00 72.56 96 GLY A O 1
ATOM 741 N N . THR A 1 97 ? -1.870 17.878 -6.721 1.00 69.88 97 THR A N 1
ATOM 742 C CA . THR A 1 97 ? -1.054 18.112 -7.926 1.00 69.88 97 THR A CA 1
ATOM 743 C C . THR A 1 97 ? 0.194 17.240 -7.993 1.00 69.88 97 THR A C 1
ATOM 745 O O . THR A 1 97 ? 0.713 17.012 -9.084 1.00 69.88 97 THR A O 1
ATOM 748 N N . HIS A 1 98 ? 0.660 16.726 -6.857 1.00 65.50 98 HIS A N 1
ATOM 749 C CA . HIS A 1 98 ? 1.838 15.871 -6.766 1.00 65.50 98 HIS A CA 1
ATOM 750 C C . HIS A 1 98 ? 1.463 14.394 -6.553 1.00 65.50 98 HIS A C 1
ATOM 752 O O . HIS A 1 98 ? 2.327 13.561 -6.310 1.00 65.50 98 HIS A O 1
ATOM 758 N N . GLY A 1 99 ? 0.183 14.028 -6.695 1.00 64.19 99 GLY A N 1
ATOM 759 C CA . GLY A 1 99 ? -0.293 12.649 -6.536 1.00 64.19 99 GLY A CA 1
ATOM 760 C C . GLY A 1 99 ? -0.509 12.221 -5.080 1.00 64.19 99 GLY A C 1
ATOM 761 O O . GLY A 1 99 ? -1.007 11.122 -4.822 1.00 64.19 99 GLY A O 1
ATOM 762 N N . GLU A 1 100 ? -0.216 13.093 -4.117 1.00 71.94 100 GLU A N 1
ATOM 763 C CA . GLU A 1 100 ? -0.518 12.887 -2.710 1.00 71.94 100 GLU A CA 1
ATOM 764 C C . GLU A 1 100 ? -2.030 12.783 -2.477 1.00 71.94 100 GLU A C 1
ATOM 766 O O . GLU A 1 100 ? -2.834 13.379 -3.193 1.00 71.94 100 GLU A O 1
ATOM 771 N N . THR A 1 101 ? -2.454 12.051 -1.446 1.00 79.44 101 THR A N 1
ATOM 772 C CA . THR A 1 101 ? -3.871 12.054 -1.052 1.00 79.44 101 THR A CA 1
ATOM 773 C C . THR A 1 101 ? -4.212 13.406 -0.417 1.00 79.44 101 THR A C 1
ATOM 775 O O . THR A 1 101 ? -3.770 13.715 0.694 1.00 79.44 101 THR A O 1
ATOM 778 N N . ALA A 1 102 ? -5.001 14.223 -1.113 1.00 81.50 102 ALA A N 1
ATOM 779 C CA . ALA A 1 102 ? -5.434 15.539 -0.655 1.00 81.50 102 ALA A CA 1
ATOM 780 C C . ALA A 1 102 ? -6.653 15.429 0.268 1.00 81.50 102 ALA A C 1
ATOM 782 O O . ALA A 1 102 ? -6.618 15.966 1.378 1.00 81.50 102 ALA A O 1
ATOM 783 N N . ALA A 1 103 ? -7.669 14.672 -0.155 1.00 84.94 103 ALA A N 1
ATOM 784 C CA . ALA A 1 103 ? -8.902 14.430 0.591 1.00 84.94 103 ALA A CA 1
ATOM 785 C C . ALA A 1 103 ? -9.370 12.978 0.435 1.00 84.94 103 ALA A C 1
ATOM 787 O O . ALA A 1 103 ? -9.031 12.308 -0.543 1.00 84.94 103 ALA A O 1
ATOM 788 N N . VAL A 1 104 ? -10.157 12.509 1.402 1.00 88.69 104 VAL A N 1
ATOM 789 C CA . VAL A 1 104 ? -10.734 11.165 1.410 1.00 88.69 104 VAL A CA 1
ATOM 790 C C . VAL A 1 104 ? -12.208 11.260 1.774 1.00 88.69 104 VAL A C 1
ATOM 792 O O . VAL A 1 104 ? -12.570 11.923 2.742 1.00 88.69 104 VAL A O 1
ATOM 795 N N . GLU A 1 105 ? -13.038 10.595 0.985 1.00 87.31 105 GLU A N 1
ATOM 796 C CA . GLU A 1 105 ? -14.477 10.473 1.170 1.00 87.31 105 GLU A CA 1
ATOM 797 C C . GLU A 1 105 ? -14.809 8.995 1.380 1.00 87.31 105 GLU A C 1
ATOM 799 O O . GLU A 1 105 ? -14.389 8.140 0.600 1.00 87.31 105 GLU A O 1
ATOM 804 N N . VAL A 1 106 ? -15.516 8.682 2.461 1.00 84.19 106 VAL A N 1
ATOM 805 C CA . VAL A 1 106 ? -15.979 7.324 2.762 1.00 84.19 106 VAL A CA 1
ATOM 806 C C . VAL A 1 106 ? -17.469 7.309 2.458 1.00 84.19 106 VAL A C 1
ATOM 808 O O . VAL A 1 106 ? -18.244 7.907 3.195 1.00 84.19 106 VAL A O 1
ATOM 811 N N . GLU A 1 107 ? -17.846 6.712 1.327 1.00 69.25 107 GLU A N 1
ATOM 812 C CA . GLU A 1 107 ? -19.239 6.716 0.852 1.00 69.25 107 GLU A CA 1
ATOM 813 C C . GLU A 1 107 ? -20.119 5.686 1.558 1.00 69.25 107 GLU A C 1
ATOM 815 O O . GLU A 1 107 ? -21.341 5.808 1.561 1.00 69.25 107 GLU A O 1
ATOM 820 N N . GLU A 1 108 ? -19.508 4.658 2.142 1.00 68.00 108 GLU A N 1
ATOM 821 C CA . GLU A 1 108 ? -20.232 3.663 2.916 1.00 68.00 108 GLU A CA 1
ATOM 822 C C . GLU A 1 108 ? -20.724 4.298 4.212 1.00 68.00 108 GLU A C 1
ATOM 824 O O . GLU A 1 108 ? -19.949 4.906 4.956 1.00 68.00 108 GLU A O 1
ATOM 829 N N . ASP A 1 109 ? -22.013 4.118 4.503 1.00 64.00 109 ASP A N 1
ATOM 830 C CA . ASP A 1 109 ? -22.557 4.455 5.807 1.00 64.00 109 ASP A CA 1
ATOM 831 C C . ASP A 1 109 ? -22.013 3.456 6.836 1.00 64.00 109 ASP A C 1
ATOM 833 O O . ASP A 1 109 ? -22.635 2.450 7.180 1.00 64.00 109 ASP A O 1
ATOM 837 N N . LEU A 1 110 ? -20.796 3.711 7.319 1.00 66.50 110 LEU A N 1
ATOM 838 C CA . LEU A 1 110 ? -20.170 2.891 8.350 1.00 66.50 110 LEU A CA 1
ATOM 839 C C . LEU A 1 110 ? -20.990 2.899 9.658 1.00 66.50 110 LEU A C 1
ATOM 841 O O . LEU A 1 110 ? -20.703 2.108 10.558 1.00 66.50 110 LEU A O 1
ATOM 845 N N . GLN A 1 111 ? -22.019 3.754 9.780 1.00 59.34 111 GLN A N 1
ATOM 846 C CA . GLN A 1 111 ? -22.884 3.836 10.954 1.00 59.34 111 GLN A CA 1
ATOM 847 C C . GLN A 1 111 ? -23.839 2.647 11.098 1.00 59.34 111 GLN A C 1
ATOM 849 O O . GLN A 1 111 ? -24.270 2.367 12.216 1.00 59.34 111 GLN A O 1
ATOM 854 N N . VAL A 1 112 ? -24.135 1.920 10.013 1.00 60.94 112 VAL A N 1
ATOM 855 C CA . VAL A 1 112 ? -25.003 0.724 10.046 1.00 60.94 112 VAL A CA 1
ATOM 856 C C . VAL A 1 112 ? -24.235 -0.581 10.269 1.00 60.94 112 VAL A C 1
ATOM 858 O O . VAL A 1 112 ? -24.838 -1.654 10.334 1.00 60.94 112 VAL A O 1
ATOM 861 N N . LEU A 1 113 ? -22.908 -0.520 10.396 1.00 66.81 113 LEU A N 1
ATOM 862 C CA . LEU A 1 113 ? -22.095 -1.720 10.541 1.00 66.81 113 LEU A CA 1
ATOM 863 C C . LEU A 1 113 ? -22.276 -2.357 11.927 1.00 66.81 113 LEU A C 1
ATOM 865 O O . LEU A 1 113 ? -22.182 -1.660 12.942 1.00 66.81 113 LEU A O 1
ATOM 869 N N . PRO A 1 114 ? -22.467 -3.687 12.004 1.00 62.34 114 PRO A N 1
ATOM 870 C CA . PRO A 1 114 ? -22.509 -4.403 13.269 1.00 62.34 114 PRO A CA 1
ATOM 871 C C . PRO A 1 114 ? -21.088 -4.509 13.832 1.00 62.34 114 PRO A C 1
ATOM 873 O O . PRO A 1 114 ? -20.413 -5.526 13.681 1.00 62.34 114 PRO A O 1
ATOM 876 N N . LEU A 1 115 ? -20.607 -3.439 14.466 1.00 71.06 115 LEU A N 1
ATOM 877 C CA . LEU A 1 115 ? -19.333 -3.471 15.172 1.00 71.06 115 LEU A CA 1
ATOM 878 C C . LEU A 1 115 ? -19.507 -4.339 16.417 1.00 71.06 115 LEU A C 1
ATOM 880 O O . LEU A 1 115 ? -20.224 -3.989 17.357 1.00 71.06 115 LEU A O 1
ATOM 884 N N . ALA A 1 116 ? -18.842 -5.491 16.432 1.00 64.69 116 ALA A N 1
ATOM 885 C CA . ALA A 1 116 ? -18.700 -6.258 17.656 1.00 64.69 116 ALA A CA 1
ATOM 886 C C . ALA A 1 116 ? -17.954 -5.360 18.653 1.00 64.69 116 ALA A C 1
ATOM 888 O O . ALA A 1 116 ? -16.856 -4.906 18.344 1.00 64.69 116 ALA A O 1
ATOM 889 N N . GLY A 1 117 ? -18.537 -5.073 19.822 1.00 70.62 117 GLY A N 1
ATOM 890 C CA . GLY A 1 117 ? -18.037 -4.088 20.800 1.00 70.62 117 GLY A CA 1
ATOM 891 C C . GLY A 1 117 ? -16.643 -4.344 21.412 1.00 70.62 117 GLY A C 1
ATOM 892 O O . GLY A 1 117 ? -16.341 -3.794 22.468 1.00 70.62 117 GLY A O 1
ATOM 893 N N . GLY A 1 118 ? -15.811 -5.183 20.790 1.00 79.81 118 GLY A N 1
ATOM 894 C CA . GLY A 1 118 ? -14.416 -5.463 21.119 1.00 79.81 118 GLY A CA 1
ATOM 895 C C . GLY A 1 118 ? -13.405 -4.631 20.307 1.00 79.81 118 GLY A C 1
ATOM 896 O O . GLY A 1 118 ? -13.741 -3.551 19.818 1.00 79.81 118 GLY A O 1
ATOM 897 N N . PRO A 1 119 ? -12.141 -5.092 20.196 1.00 86.31 119 PRO A N 1
ATOM 898 C CA . PRO A 1 119 ? -11.083 -4.348 19.516 1.00 86.31 119 PRO A CA 1
ATOM 899 C C . PRO A 1 119 ? -11.358 -4.177 18.018 1.00 86.31 119 PRO A C 1
ATOM 901 O O . PRO A 1 119 ? -11.727 -5.142 17.338 1.00 86.31 119 PRO A O 1
ATOM 904 N N . LEU A 1 120 ? -11.121 -2.963 17.524 1.00 88.31 120 LEU A N 1
ATOM 905 C CA . LEU A 1 120 ? -11.269 -2.567 16.128 1.00 88.31 120 LEU A CA 1
ATOM 906 C C . LEU A 1 120 ? -9.892 -2.397 15.484 1.00 88.31 120 LEU A C 1
ATOM 908 O O . LEU A 1 120 ? -9.025 -1.706 16.024 1.00 88.31 120 LEU A O 1
ATOM 912 N N . THR A 1 121 ? -9.715 -2.961 14.296 1.00 90.00 121 THR A N 1
ATOM 913 C CA . THR A 1 121 ? -8.489 -2.803 13.511 1.00 90.00 121 THR A CA 1
ATOM 914 C C . THR A 1 121 ? -8.803 -2.232 12.136 1.00 90.00 121 THR A C 1
ATOM 916 O O . THR A 1 121 ? -9.612 -2.795 11.412 1.00 90.00 121 THR A O 1
ATOM 919 N N . VAL A 1 122 ? -8.132 -1.152 11.740 1.00 91.94 122 VAL A N 1
ATOM 920 C CA . VAL A 1 122 ? -8.085 -0.686 10.347 1.00 91.94 122 VAL A CA 1
ATOM 921 C C . VAL A 1 122 ? -6.850 -1.293 9.689 1.00 91.94 122 VAL A C 1
ATOM 923 O O . VAL A 1 122 ? -5.739 -1.087 10.177 1.00 91.94 122 VAL A O 1
ATOM 926 N N . LEU A 1 123 ? -7.042 -2.040 8.603 1.00 91.38 123 LEU A N 1
ATOM 927 C CA . LEU A 1 123 ? -5.982 -2.661 7.811 1.00 91.38 123 LEU A CA 1
ATOM 928 C C . LEU A 1 123 ? -5.858 -1.953 6.461 1.00 91.38 123 LEU A C 1
ATOM 930 O O . LEU A 1 123 ? -6.802 -1.964 5.674 1.00 91.38 123 LEU A O 1
ATOM 934 N N . ASP A 1 124 ? -4.685 -1.388 6.185 1.00 90.75 124 ASP A N 1
ATOM 935 C CA . ASP A 1 124 ? -4.339 -0.764 4.899 1.00 90.75 124 ASP A CA 1
ATOM 936 C C . ASP A 1 124 ? -2.990 -1.311 4.408 1.00 90.75 124 ASP A C 1
ATOM 938 O O . ASP A 1 124 ? -2.156 -1.735 5.211 1.00 90.75 124 ASP A O 1
ATOM 942 N N . ASP A 1 125 ? -2.744 -1.322 3.102 1.00 90.44 125 ASP A N 1
ATOM 943 C CA . ASP A 1 125 ? -1.488 -1.851 2.562 1.00 90.44 125 ASP A CA 1
ATOM 944 C C . ASP A 1 125 ? -0.328 -0.864 2.767 1.00 90.44 125 ASP A C 1
ATOM 946 O O . ASP A 1 125 ? 0.720 -1.245 3.297 1.00 90.44 125 ASP A O 1
ATOM 950 N N . ILE A 1 126 ? -0.540 0.412 2.436 1.00 91.56 126 ILE A N 1
ATOM 951 C CA . ILE A 1 126 ? 0.457 1.478 2.527 1.00 91.56 126 ILE A CA 1
ATOM 952 C C . ILE A 1 126 ? -0.167 2.775 3.042 1.00 91.56 126 ILE A C 1
ATOM 954 O O . ILE A 1 126 ? -1.196 3.239 2.556 1.00 91.56 126 ILE A O 1
ATOM 958 N N . MET A 1 127 ? 0.518 3.437 3.974 1.00 92.19 127 MET A N 1
ATOM 959 C CA . MET A 1 127 ? 0.054 4.675 4.589 1.00 92.19 127 MET A CA 1
ATOM 960 C C . MET A 1 127 ? 1.069 5.825 4.441 1.00 92.19 127 MET A C 1
ATOM 962 O O . MET A 1 127 ? 1.990 5.968 5.244 1.00 92.19 127 MET A O 1
ATOM 966 N N . PHE A 1 128 ? 0.871 6.695 3.439 1.00 89.12 128 PHE A N 1
ATOM 967 C CA . PHE A 1 128 ? 1.758 7.849 3.183 1.00 89.12 128 PHE A CA 1
ATOM 968 C C . PHE A 1 128 ? 1.408 9.131 3.935 1.00 89.12 128 PHE A C 1
ATOM 970 O O . PHE A 1 128 ? 2.313 9.830 4.375 1.00 89.12 128 PHE A O 1
ATOM 977 N N . SER A 1 129 ? 0.119 9.453 4.073 1.00 89.44 129 SER A N 1
ATOM 978 C CA . SER A 1 129 ? -0.340 10.676 4.757 1.00 89.44 129 SER A CA 1
ATOM 979 C C . SER A 1 129 ? -1.184 10.402 6.000 1.00 89.44 129 SER A C 1
ATOM 981 O O . SER A 1 129 ? -1.485 11.316 6.755 1.00 89.44 129 SER A O 1
ATOM 983 N N . GLY A 1 130 ? -1.641 9.162 6.195 1.00 92.31 130 GLY A N 1
ATOM 984 C CA . GLY A 1 130 ? -2.557 8.796 7.279 1.00 92.31 130 GLY A CA 1
ATOM 985 C C . GLY A 1 130 ? -4.001 9.280 7.100 1.00 92.31 130 GLY A C 1
ATOM 986 O O . GLY A 1 130 ? -4.879 8.836 7.835 1.00 92.31 130 GLY A O 1
ATOM 987 N N . LYS A 1 131 ? -4.289 10.124 6.096 1.00 93.31 131 LYS A N 1
ATOM 988 C CA . LYS A 1 131 ? -5.631 10.688 5.862 1.00 93.31 131 LYS A CA 1
ATOM 989 C C . LYS A 1 131 ? -6.698 9.628 5.627 1.00 93.31 131 LYS A C 1
ATOM 991 O O . LYS A 1 131 ? -7.785 9.765 6.163 1.00 93.31 131 LYS A O 1
ATOM 996 N N . THR A 1 132 ? -6.388 8.558 4.891 1.00 92.69 132 THR A N 1
ATOM 997 C CA . THR A 1 132 ? -7.349 7.464 4.676 1.00 92.69 132 THR A CA 1
ATOM 998 C C . THR A 1 132 ? -7.765 6.824 5.998 1.00 92.69 132 THR A C 1
ATOM 1000 O O . THR A 1 132 ? -8.955 6.726 6.272 1.00 92.69 132 THR A O 1
ATOM 1003 N N . ALA A 1 133 ? -6.799 6.449 6.840 1.00 93.50 133 ALA A N 1
ATOM 1004 C CA . ALA A 1 133 ? -7.077 5.828 8.131 1.00 93.50 133 ALA A CA 1
ATOM 1005 C C . ALA A 1 133 ? -7.870 6.765 9.055 1.00 93.50 133 ALA A C 1
ATOM 1007 O O . ALA A 1 133 ? -8.856 6.339 9.651 1.00 93.50 133 ALA A O 1
ATOM 1008 N N . VAL A 1 134 ? -7.485 8.045 9.128 1.00 94.38 134 VAL A N 1
ATOM 1009 C CA . VAL A 1 134 ? -8.213 9.049 9.920 1.00 94.38 134 VAL A CA 1
ATOM 1010 C C . VAL A 1 134 ? -9.639 9.229 9.408 1.00 94.38 134 VAL A C 1
ATOM 1012 O O . VAL A 1 134 ? -10.5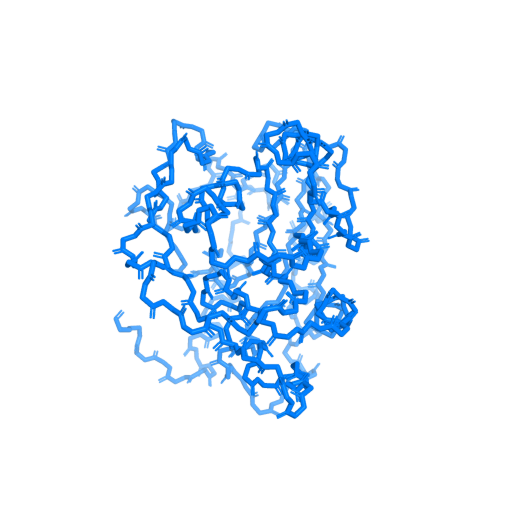61 9.208 10.214 1.00 94.38 134 VAL A O 1
ATOM 1015 N N . SER A 1 135 ? -9.843 9.349 8.094 1.00 92.81 135 SER A N 1
ATOM 1016 C CA . SER A 1 135 ? -11.181 9.490 7.514 1.00 92.81 135 SER A CA 1
ATOM 1017 C C . SER A 1 135 ? -12.059 8.278 7.813 1.00 92.81 135 SER A C 1
ATOM 1019 O O . SER A 1 135 ? -13.174 8.457 8.292 1.00 92.81 135 SER A O 1
ATOM 1021 N N . VAL A 1 136 ? -11.540 7.057 7.637 1.00 91.50 136 VAL A N 1
ATOM 1022 C CA . VAL A 1 136 ? -12.260 5.818 7.981 1.00 91.50 136 VAL A CA 1
ATOM 1023 C C . VAL A 1 136 ? -12.655 5.799 9.457 1.00 91.50 136 VAL A C 1
ATOM 1025 O O . VAL A 1 136 ? -13.813 5.542 9.766 1.00 91.50 136 VAL A O 1
ATOM 1028 N N . LEU A 1 137 ? -11.731 6.124 10.367 1.00 90.62 137 LEU A N 1
ATOM 1029 C CA . LEU A 1 137 ? -12.027 6.175 11.802 1.00 90.62 137 LEU A CA 1
ATOM 1030 C C . LEU A 1 137 ? -13.030 7.280 12.158 1.00 90.62 137 LEU A C 1
ATOM 1032 O O . LEU A 1 137 ? -13.901 7.061 12.993 1.00 90.62 137 LEU A O 1
ATOM 1036 N N . SER A 1 138 ? -12.933 8.452 11.526 1.00 89.25 138 SER A N 1
ATOM 1037 C CA . SER A 1 138 ? -13.830 9.588 11.779 1.00 89.25 138 SER A CA 1
ATOM 1038 C C . SER A 1 138 ? -15.255 9.372 11.267 1.00 89.25 138 SER A C 1
ATOM 1040 O O . SER A 1 138 ? -16.185 9.984 11.785 1.00 89.25 138 SER A O 1
ATOM 1042 N N . SER A 1 139 ? -15.430 8.495 10.276 1.00 88.25 139 SER A N 1
ATOM 1043 C CA . SER A 1 139 ? -16.741 8.118 9.741 1.00 88.25 139 SER A CA 1
ATOM 1044 C C . SER A 1 139 ? -17.483 7.107 10.624 1.00 88.25 139 SER A C 1
ATOM 1046 O O . SER A 1 139 ? -18.660 6.840 10.385 1.00 88.25 139 SER A O 1
ATOM 1048 N N . LEU A 1 140 ? -16.832 6.543 11.649 1.00 84.69 140 LEU A N 1
ATOM 1049 C CA . LEU A 1 140 ? -17.482 5.649 12.606 1.00 84.69 140 LEU A CA 1
ATOM 1050 C C . LEU A 1 140 ? -18.275 6.457 13.649 1.00 84.69 140 LEU A C 1
ATOM 1052 O O . LEU A 1 140 ? -17.767 7.452 14.171 1.00 84.69 140 LEU A O 1
ATOM 1056 N N . PRO A 1 141 ? -19.494 6.027 14.024 1.00 75.25 141 PRO A N 1
ATOM 1057 C CA . PRO A 1 141 ? -20.244 6.673 15.095 1.00 75.25 141 PRO A CA 1
ATOM 1058 C C . PRO A 1 141 ? -19.452 6.687 16.414 1.00 75.25 141 PRO A C 1
ATOM 1060 O O . PRO A 1 141 ? -18.947 5.645 16.826 1.00 75.25 141 PRO A O 1
ATOM 1063 N N . PRO A 1 142 ? -19.438 7.793 17.179 1.00 66.19 142 PRO A N 1
ATOM 1064 C CA . PRO A 1 142 ? -18.762 7.840 18.481 1.00 66.19 142 PRO A CA 1
ATOM 1065 C C . PRO A 1 142 ? -19.247 6.785 19.491 1.00 66.19 142 PRO A C 1
ATOM 1067 O O . PRO A 1 142 ? -18.536 6.445 20.431 1.00 66.19 142 PRO A O 1
ATOM 1070 N N . ALA A 1 143 ? -20.474 6.279 19.321 1.00 66.31 143 ALA A N 1
ATOM 1071 C CA . ALA A 1 143 ? -21.083 5.283 20.199 1.00 66.31 143 ALA A CA 1
ATOM 1072 C C . ALA A 1 143 ? -20.903 3.829 19.724 1.00 66.31 143 ALA A C 1
ATOM 1074 O O . ALA A 1 143 ? -21.245 2.915 20.478 1.00 66.31 143 ALA A O 1
ATOM 1075 N N . SER A 1 144 ? -20.413 3.599 18.500 1.00 68.81 144 SER A N 1
ATOM 1076 C CA . SER A 1 144 ? -20.423 2.268 17.878 1.00 68.81 144 SER A CA 1
ATOM 1077 C C . SER A 1 144 ? -19.259 1.376 18.305 1.00 68.81 144 SER A C 1
ATOM 1079 O O . SER A 1 144 ? -19.358 0.159 18.168 1.00 68.81 144 SER A O 1
ATOM 1081 N N . TRP A 1 145 ? -18.184 1.929 18.875 1.00 75.00 145 TRP A N 1
ATOM 1082 C CA . TRP A 1 145 ? -17.067 1.134 19.382 1.00 75.00 145 TRP A CA 1
ATOM 1083 C C . TRP A 1 145 ? -16.618 1.604 20.771 1.00 75.00 145 TRP A C 1
ATOM 1085 O O . TRP A 1 145 ? -16.628 2.790 21.091 1.00 75.00 145 TRP A O 1
ATOM 1095 N N . ARG A 1 146 ? -16.227 0.648 21.621 1.00 75.31 146 ARG A N 1
ATOM 1096 C CA . ARG A 1 146 ? -15.704 0.906 22.980 1.00 75.31 146 ARG A CA 1
ATOM 1097 C C . ARG A 1 146 ? -14.374 0.207 23.264 1.00 75.31 146 ARG A C 1
ATOM 1099 O O . ARG A 1 146 ? -13.776 0.440 24.311 1.00 75.31 146 ARG A O 1
ATOM 1106 N N . GLY A 1 147 ? -13.930 -0.663 22.359 1.00 82.81 147 GLY A N 1
ATOM 1107 C CA . GLY A 1 147 ? -12.673 -1.387 22.485 1.00 82.81 147 GLY A CA 1
ATOM 1108 C C . GLY A 1 147 ? -11.455 -0.587 22.007 1.00 82.81 147 GLY A C 1
ATOM 1109 O O . GLY A 1 147 ? -11.597 0.508 21.456 1.00 82.81 147 GLY A O 1
ATOM 1110 N N . PRO A 1 148 ? -10.245 -1.146 22.187 1.00 88.38 148 PRO A N 1
ATOM 1111 C CA . PRO A 1 148 ? -9.020 -0.591 21.624 1.00 88.38 148 PRO A CA 1
ATOM 1112 C C . PRO A 1 148 ? -9.112 -0.446 20.104 1.00 88.38 148 PRO A C 1
ATOM 1114 O O . PRO A 1 148 ? -9.666 -1.315 19.428 1.00 88.38 148 PRO A O 1
ATOM 1117 N N . VAL A 1 149 ? -8.524 0.624 19.572 1.00 90.38 149 VAL A N 1
ATOM 1118 C CA . VAL A 1 149 ? -8.412 0.859 18.129 1.00 90.38 149 VAL A CA 1
ATOM 1119 C C . VAL A 1 149 ? -6.968 0.649 17.715 1.00 90.38 149 VAL A C 1
ATOM 1121 O O . VAL A 1 149 ? -6.057 1.183 18.350 1.00 90.38 149 VAL A O 1
ATOM 1124 N N . SER A 1 150 ? -6.748 -0.081 16.626 1.00 92.62 150 SER A N 1
ATOM 1125 C CA . SER A 1 150 ? -5.447 -0.111 15.971 1.00 92.62 150 SER A CA 1
ATOM 1126 C C . SER A 1 150 ? -5.547 0.204 14.483 1.00 92.62 150 SER A C 1
ATOM 1128 O O . SER A 1 150 ? -6.497 -0.185 13.814 1.00 92.62 150 SER A O 1
ATOM 1130 N N . VAL A 1 151 ? -4.558 0.925 13.966 1.00 94.69 151 VAL A N 1
ATOM 1131 C CA . VAL A 1 151 ? -4.317 1.101 12.534 1.00 94.69 151 VAL A CA 1
ATOM 1132 C C . VAL A 1 151 ? -3.071 0.302 12.216 1.00 94.69 151 VAL A C 1
ATOM 1134 O O . VAL A 1 151 ? -2.008 0.565 12.783 1.00 94.69 151 VAL A O 1
ATOM 1137 N N . ARG A 1 152 ? -3.196 -0.694 11.344 1.00 93.62 152 ARG A N 1
ATOM 1138 C CA . ARG A 1 152 ? -2.086 -1.571 10.997 1.00 93.62 152 ARG A CA 1
ATOM 1139 C C . ARG A 1 152 ? -1.852 -1.580 9.499 1.00 93.62 152 ARG A C 1
ATOM 1141 O O . ARG A 1 152 ? -2.791 -1.693 8.716 1.00 93.62 152 ARG A O 1
ATOM 1148 N N . THR A 1 153 ? -0.591 -1.466 9.111 1.00 93.38 153 THR A N 1
ATOM 1149 C CA . THR A 1 153 ? -0.194 -1.407 7.705 1.00 93.38 153 THR A CA 1
ATOM 1150 C C . THR A 1 153 ? 1.131 -2.119 7.453 1.00 93.38 153 THR A C 1
ATOM 1152 O O . THR A 1 153 ? 1.841 -2.473 8.396 1.00 93.38 153 THR A O 1
ATOM 1155 N N . VAL A 1 154 ? 1.444 -2.428 6.196 1.00 93.88 154 VAL A N 1
ATOM 1156 C CA . VAL A 1 154 ? 2.742 -3.020 5.842 1.00 93.88 154 VAL A CA 1
ATOM 1157 C C . VAL A 1 154 ? 3.819 -1.943 5.857 1.00 93.88 154 VAL A C 1
ATOM 1159 O O . VAL A 1 154 ? 4.874 -2.139 6.462 1.00 93.88 154 VAL A O 1
ATOM 1162 N N . LEU A 1 155 ? 3.542 -0.797 5.232 1.00 94.81 155 LEU A N 1
ATOM 1163 C CA . LEU A 1 155 ? 4.471 0.322 5.130 1.00 94.81 155 LEU A CA 1
ATOM 1164 C C . LEU A 1 155 ? 3.778 1.628 5.507 1.00 94.81 155 LEU A C 1
ATOM 1166 O O . LEU A 1 155 ? 2.735 1.969 4.957 1.00 94.81 155 LEU A O 1
ATOM 1170 N N . ALA A 1 156 ? 4.404 2.408 6.383 1.00 94.62 156 ALA A N 1
ATOM 1171 C CA . ALA A 1 156 ? 3.947 3.748 6.724 1.00 94.62 156 ALA A CA 1
ATOM 1172 C C . ALA A 1 156 ? 5.109 4.728 6.785 1.00 94.62 156 ALA A C 1
ATOM 1174 O O . ALA A 1 156 ? 6.198 4.377 7.243 1.00 94.62 156 ALA A O 1
ATOM 1175 N N . THR A 1 157 ? 4.867 5.977 6.401 1.00 93.19 157 THR A N 1
ATOM 1176 C CA . THR A 1 157 ? 5.814 7.054 6.708 1.00 93.19 157 THR A CA 1
ATOM 1177 C C . T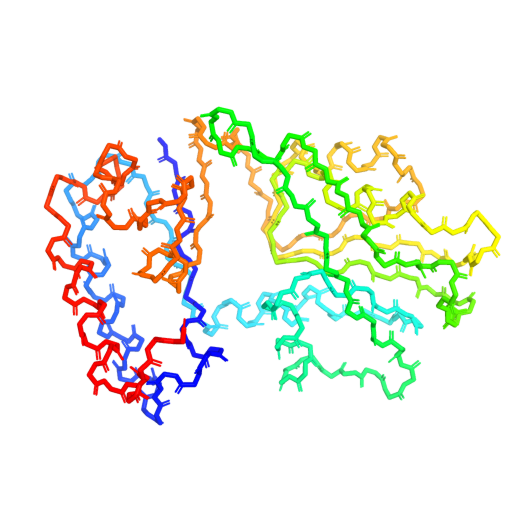HR A 1 157 ? 5.676 7.494 8.158 1.00 93.19 157 THR A C 1
ATOM 1179 O O . THR A 1 157 ? 4.602 7.412 8.764 1.00 93.19 157 THR A O 1
ATOM 1182 N N . ARG A 1 158 ? 6.763 8.017 8.730 1.00 93.38 158 ARG A N 1
ATOM 1183 C CA . ARG A 1 158 ? 6.728 8.603 10.076 1.00 93.38 158 ARG A CA 1
ATOM 1184 C C . ARG A 1 158 ? 5.728 9.757 10.179 1.00 93.38 158 ARG A C 1
ATOM 1186 O O . ARG A 1 158 ? 5.043 9.876 11.193 1.00 93.38 158 ARG A O 1
ATOM 1193 N N . GLU A 1 159 ? 5.610 10.562 9.126 1.00 91.50 159 GLU A N 1
ATOM 1194 C CA . GLU A 1 159 ? 4.623 11.641 9.028 1.00 91.50 159 GLU A CA 1
ATOM 1195 C C . GLU A 1 159 ? 3.192 11.106 9.160 1.00 91.50 159 GLU A C 1
ATOM 1197 O O . GLU A 1 159 ? 2.443 11.575 10.016 1.00 91.50 159 GLU A O 1
ATOM 1202 N N . ALA A 1 160 ? 2.836 10.067 8.397 1.00 93.06 160 ALA A N 1
ATOM 1203 C CA . ALA A 1 160 ? 1.517 9.452 8.479 1.00 93.06 160 ALA A CA 1
ATOM 1204 C C . ALA A 1 160 ? 1.218 8.880 9.867 1.00 93.06 160 ALA A C 1
ATOM 1206 O O . ALA A 1 160 ? 0.122 9.070 10.394 1.00 93.06 160 ALA A O 1
ATOM 1207 N N . ILE A 1 161 ? 2.193 8.194 10.473 1.00 96.06 161 ILE A N 1
ATOM 1208 C CA . ILE A 1 161 ? 2.056 7.643 11.826 1.00 96.06 161 ILE A CA 1
ATOM 1209 C C . ILE A 1 161 ? 1.768 8.767 12.827 1.00 96.06 161 ILE A C 1
ATOM 1211 O O . ILE A 1 161 ? 0.858 8.643 13.647 1.00 96.06 161 ILE A O 1
ATOM 1215 N N . ASN A 1 162 ? 2.527 9.863 12.763 1.00 95.44 162 ASN A N 1
ATOM 1216 C CA . ASN A 1 162 ? 2.349 11.006 13.656 1.00 95.44 162 ASN A CA 1
ATOM 1217 C C . ASN A 1 162 ? 1.002 11.701 13.428 1.00 95.44 162 ASN A C 1
ATOM 1219 O O . ASN A 1 162 ? 0.335 12.067 14.398 1.00 95.44 162 ASN A O 1
ATOM 1223 N N . PHE A 1 163 ? 0.578 11.839 12.171 1.00 95.25 163 PHE A N 1
ATOM 1224 C CA . PHE A 1 163 ? -0.720 12.403 11.817 1.00 95.25 163 PHE A CA 1
ATOM 1225 C C . PHE A 1 163 ? -1.873 11.591 12.420 1.00 95.25 163 PHE A C 1
ATOM 1227 O O . PHE A 1 163 ? -2.713 12.157 13.118 1.00 95.25 163 PHE A O 1
ATOM 1234 N N . VAL A 1 164 ? -1.872 10.262 12.252 1.00 96.56 164 VAL A N 1
ATOM 1235 C CA . VAL A 1 164 ? -2.895 9.381 12.845 1.00 96.56 164 VAL A CA 1
ATOM 1236 C C . VAL A 1 164 ? -2.879 9.464 14.370 1.00 96.56 164 VAL A C 1
ATOM 1238 O O . VAL A 1 164 ? -3.934 9.621 14.972 1.00 96.56 164 VAL A O 1
ATOM 1241 N N . LYS A 1 165 ? -1.703 9.419 15.010 1.00 96.19 165 LYS A N 1
ATOM 1242 C CA . LYS A 1 165 ? -1.593 9.531 16.478 1.00 96.19 165 LYS A CA 1
ATOM 1243 C C . LYS A 1 165 ? -2.103 10.868 17.015 1.00 96.19 165 LYS A C 1
ATOM 1245 O O . LYS A 1 165 ? -2.614 10.919 18.126 1.00 96.19 165 LYS A O 1
ATOM 1250 N N . THR A 1 166 ? -1.960 11.942 16.243 1.00 96.75 166 THR A N 1
ATOM 1251 C CA . THR A 1 166 ? -2.446 13.273 16.628 1.00 96.75 166 THR A CA 1
ATOM 1252 C C . THR A 1 166 ? -3.961 13.375 16.446 1.00 96.75 166 THR A C 1
ATOM 1254 O O . THR A 1 166 ? -4.657 13.853 17.336 1.00 96.75 166 THR A O 1
ATOM 1257 N N . ALA A 1 167 ? -4.482 12.909 15.307 1.00 95.69 167 ALA A N 1
ATOM 1258 C CA . ALA A 1 167 ? -5.901 12.998 14.965 1.00 95.69 167 ALA A CA 1
ATOM 1259 C C . ALA A 1 167 ? -6.772 11.964 15.701 1.00 95.69 167 ALA A C 1
ATOM 1261 O O . ALA A 1 167 ? -7.953 12.199 15.943 1.00 95.69 167 ALA A O 1
ATOM 1262 N N . CYS A 1 168 ? -6.197 10.817 16.059 1.00 93.44 168 CYS A N 1
ATOM 1263 C CA . CYS A 1 168 ? -6.857 9.722 16.762 1.00 93.44 168 CYS A CA 1
ATOM 1264 C C . CYS A 1 168 ? -5.958 9.215 17.908 1.00 93.44 168 CYS A C 1
ATOM 1266 O O . CYS A 1 168 ? -5.394 8.124 17.797 1.00 93.44 168 CYS A O 1
ATOM 1268 N N . PRO A 1 169 ? -5.806 9.968 19.017 1.00 91.81 169 PRO A N 1
ATOM 1269 C CA . PRO A 1 169 ? -4.878 9.629 20.107 1.00 91.81 169 PRO A CA 1
ATOM 1270 C C . PRO A 1 169 ? -5.111 8.261 20.761 1.00 91.81 169 PRO A C 1
ATOM 1272 O O . PRO A 1 169 ? -4.192 7.669 21.320 1.00 91.81 169 PRO A O 1
ATOM 1275 N N . GLN A 1 170 ? -6.337 7.745 20.681 1.00 88.25 170 GLN A N 1
ATOM 1276 C CA . GLN A 1 170 ? -6.729 6.423 21.167 1.00 88.25 170 GLN A CA 1
ATOM 1277 C C . GLN A 1 170 ? -6.285 5.264 20.257 1.00 88.25 170 GLN A C 1
ATOM 1279 O O . GLN A 1 170 ? -6.407 4.105 20.651 1.00 88.25 170 GLN A O 1
ATOM 1284 N N . ALA A 1 171 ? -5.825 5.549 19.035 1.00 91.94 171 ALA A N 1
ATOM 1285 C CA . ALA A 1 171 ? -5.449 4.533 18.063 1.00 91.94 171 ALA A CA 1
ATOM 1286 C C . ALA A 1 171 ? -3.970 4.141 18.199 1.00 91.94 171 ALA A C 1
ATOM 1288 O O . ALA A 1 171 ? -3.062 4.968 18.090 1.00 91.94 171 ALA A O 1
ATOM 1289 N N . GLN A 1 172 ? -3.711 2.845 18.360 1.00 94.06 172 GLN A N 1
ATOM 1290 C CA . GLN A 1 172 ? -2.368 2.292 18.227 1.00 94.06 172 GLN A CA 1
ATOM 1291 C C . GLN A 1 172 ? -2.014 2.155 16.744 1.00 94.06 172 GLN A C 1
ATOM 1293 O O . GLN A 1 172 ? -2.722 1.487 15.999 1.00 94.06 172 GLN A O 1
ATOM 1298 N N . VAL A 1 173 ? -0.886 2.717 16.316 1.00 95.50 173 VAL A N 1
ATOM 1299 C CA . VAL A 1 173 ? -0.399 2.551 14.938 1.00 95.50 173 VAL A CA 1
ATOM 1300 C C . VAL A 1 173 ? 0.710 1.503 14.899 1.00 95.50 173 VAL A C 1
ATOM 1302 O O . VAL A 1 173 ? 1.705 1.642 15.613 1.00 95.50 173 VAL A O 1
ATOM 1305 N N . VAL A 1 174 ? 0.548 0.474 14.066 1.00 93.44 174 VAL A N 1
ATOM 1306 C CA . VAL A 1 174 ? 1.518 -0.613 13.858 1.00 93.44 174 VAL A CA 1
ATOM 1307 C C . VAL A 1 174 ? 1.889 -0.676 12.378 1.00 93.44 174 VAL A C 1
ATOM 1309 O O . VAL A 1 174 ? 1.018 -0.746 11.517 1.00 93.44 174 VAL A O 1
ATOM 1312 N N . SER A 1 175 ? 3.182 -0.666 12.071 1.00 94.81 175 SER A N 1
ATOM 1313 C CA . SER A 1 175 ? 3.684 -0.846 10.707 1.00 94.81 175 SER A CA 1
ATOM 1314 C C . SER A 1 175 ? 4.894 -1.768 10.724 1.00 94.81 175 SER A C 1
ATOM 1316 O O . SER A 1 175 ? 5.716 -1.646 11.633 1.00 94.81 175 SER A O 1
ATOM 1318 N N . GLN A 1 176 ? 5.021 -2.660 9.739 1.00 94.88 176 GLN A N 1
ATOM 1319 C CA . GLN A 1 176 ? 6.204 -3.530 9.624 1.00 94.88 176 GLN A CA 1
ATOM 1320 C C . GLN A 1 176 ? 7.408 -2.761 9.084 1.00 94.88 176 GLN A C 1
ATOM 1322 O O . GLN A 1 176 ? 8.541 -2.984 9.502 1.00 94.88 176 GLN A O 1
ATOM 1327 N N . ILE A 1 177 ? 7.155 -1.823 8.170 1.00 94.62 177 ILE A N 1
ATOM 1328 C CA . ILE A 1 177 ? 8.157 -0.928 7.606 1.00 94.62 177 ILE A CA 1
ATOM 1329 C C . ILE A 1 177 ? 7.789 0.501 7.996 1.00 94.62 177 ILE A C 1
ATOM 1331 O O . ILE A 1 177 ? 6.689 0.977 7.707 1.00 94.62 177 ILE A O 1
ATOM 1335 N N . VAL A 1 178 ? 8.723 1.199 8.638 1.00 95.25 178 VAL A N 1
ATOM 1336 C CA . VAL A 1 178 ? 8.621 2.642 8.879 1.00 95.25 178 VAL A CA 1
ATOM 1337 C C . VAL A 1 178 ? 9.576 3.349 7.930 1.00 95.25 178 VAL A C 1
ATOM 1339 O O . VAL A 1 178 ? 10.784 3.126 7.965 1.00 95.25 178 VAL A O 1
ATOM 1342 N N . ALA A 1 179 ? 9.013 4.175 7.057 1.00 91.00 179 ALA A N 1
ATOM 1343 C CA . ALA A 1 179 ? 9.744 4.981 6.099 1.00 91.00 179 ALA A CA 1
ATOM 1344 C C . ALA A 1 179 ? 10.011 6.386 6.657 1.00 91.00 179 ALA A C 1
ATOM 1346 O O . ALA A 1 179 ? 9.099 7.076 7.117 1.00 91.00 179 ALA A O 1
ATOM 1347 N N . ASP A 1 180 ? 11.266 6.816 6.548 1.00 87.00 180 ASP A N 1
ATOM 1348 C CA . ASP A 1 180 ? 11.748 8.131 6.982 1.00 87.00 180 ASP A CA 1
ATOM 1349 C C . ASP A 1 180 ? 12.008 9.061 5.785 1.00 87.00 180 ASP A C 1
ATOM 1351 O O . ASP A 1 180 ? 13.001 9.778 5.753 1.00 87.00 180 ASP A O 1
ATOM 1355 N N . TYR A 1 181 ? 11.137 9.013 4.774 1.00 82.81 181 TYR A N 1
ATOM 1356 C CA . TYR A 1 181 ? 11.183 9.910 3.618 1.00 82.81 181 TYR A CA 1
ATOM 1357 C C . TYR A 1 181 ? 9.852 10.647 3.453 1.00 82.81 181 TYR A C 1
ATOM 1359 O O . TYR A 1 181 ? 8.785 10.092 3.737 1.00 82.81 181 TYR A O 1
ATOM 1367 N N . ALA A 1 182 ? 9.915 11.877 2.952 1.00 80.88 182 ALA A N 1
ATOM 1368 C CA . ALA A 1 182 ? 8.752 12.615 2.484 1.00 80.88 182 ALA A CA 1
ATOM 1369 C C . ALA A 1 182 ? 8.157 11.933 1.230 1.00 80.88 182 ALA A C 1
ATOM 1371 O O . ALA A 1 182 ? 8.884 11.694 0.252 1.00 80.88 182 ALA A O 1
ATOM 1372 N N . PRO A 1 183 ? 6.853 11.585 1.230 1.00 74.81 183 PRO A N 1
ATOM 1373 C CA . PRO A 1 183 ? 6.198 10.991 0.071 1.00 74.81 183 PRO A CA 1
ATOM 1374 C C . PRO A 1 183 ? 6.346 11.860 -1.179 1.00 74.81 183 PRO A C 1
ATOM 1376 O O . PRO A 1 183 ? 6.262 13.083 -1.100 1.00 74.81 183 PRO A O 1
ATOM 1379 N N . VAL A 1 184 ? 6.484 11.217 -2.339 1.00 71.44 184 VAL A N 1
ATOM 1380 C CA . VAL A 1 184 ? 6.590 11.829 -3.677 1.00 71.44 184 VAL A CA 1
ATOM 1381 C C . VAL A 1 184 ? 7.902 12.582 -3.922 1.00 71.44 184 VAL A C 1
ATOM 1383 O O . VAL A 1 184 ? 8.498 12.404 -4.981 1.00 71.44 184 VAL A O 1
ATOM 1386 N N . THR A 1 185 ? 8.378 13.390 -2.975 1.00 77.88 185 THR A N 1
ATOM 1387 C CA . THR A 1 185 ? 9.580 14.223 -3.140 1.00 77.88 185 THR A CA 1
ATOM 1388 C C . THR A 1 185 ? 10.871 13.476 -2.815 1.00 77.88 185 THR A C 1
ATOM 1390 O O . THR A 1 185 ? 11.859 13.590 -3.539 1.00 77.88 185 THR A O 1
ATOM 1393 N N . GLU A 1 186 ? 10.880 12.687 -1.741 1.00 82.94 186 GLU A N 1
ATOM 1394 C CA . GLU A 1 186 ? 12.066 11.961 -1.276 1.00 82.94 186 GLU A CA 1
ATOM 1395 C C . GLU A 1 186 ? 11.938 10.454 -1.496 1.00 82.94 186 GLU A C 1
ATOM 1397 O O . GLU A 1 186 ? 12.940 9.770 -1.735 1.00 82.94 186 GLU A O 1
ATOM 1402 N N . GLY A 1 187 ? 10.715 9.926 -1.493 1.00 85.81 187 GLY A N 1
ATOM 1403 C CA . GLY A 1 187 ? 10.462 8.547 -1.871 1.00 85.81 187 GLY A CA 1
ATOM 1404 C C . GLY A 1 187 ? 8.991 8.177 -1.987 1.00 85.81 187 GLY A C 1
ATOM 1405 O O . GLY A 1 187 ? 8.096 8.964 -1.694 1.00 85.81 187 GLY A O 1
ATOM 1406 N N . THR A 1 188 ? 8.735 6.962 -2.454 1.00 88.44 188 THR A N 1
ATOM 1407 C CA . THR A 1 188 ? 7.386 6.412 -2.598 1.00 88.44 188 THR A CA 1
ATOM 1408 C C . THR A 1 188 ? 7.417 4.883 -2.582 1.00 88.44 188 THR A C 1
ATOM 1410 O O . THR A 1 188 ? 8.478 4.258 -2.505 1.00 88.44 188 THR A O 1
ATOM 1413 N N . ALA A 1 189 ? 6.245 4.273 -2.666 1.00 91.12 189 ALA A N 1
ATOM 1414 C CA . ALA A 1 189 ? 6.046 2.850 -2.851 1.00 91.12 189 ALA A CA 1
ATOM 1415 C C . ALA A 1 189 ? 4.961 2.645 -3.904 1.00 91.12 189 ALA A C 1
ATOM 1417 O O . ALA A 1 189 ? 3.953 3.353 -3.906 1.00 91.12 189 ALA A O 1
ATOM 1418 N N . ILE A 1 190 ? 5.194 1.704 -4.809 1.00 90.88 190 ILE A N 1
ATOM 1419 C CA . ILE A 1 190 ? 4.309 1.417 -5.933 1.00 90.88 190 ILE A CA 1
ATOM 1420 C C . ILE A 1 190 ? 4.134 -0.095 -6.003 1.00 90.88 190 ILE A C 1
ATOM 1422 O O . ILE A 1 190 ? 5.107 -0.845 -5.914 1.00 90.88 190 ILE A O 1
ATOM 1426 N N . PHE A 1 191 ? 2.891 -0.532 -6.158 1.00 92.50 191 PHE A N 1
ATOM 1427 C CA . PHE A 1 191 ? 2.576 -1.922 -6.452 1.00 92.50 191 PHE A CA 1
ATOM 1428 C C . PHE A 1 191 ? 2.830 -2.220 -7.925 1.00 92.50 191 PHE A C 1
ATOM 1430 O O . PHE A 1 191 ? 2.503 -1.406 -8.791 1.00 92.50 191 PHE A O 1
ATOM 1437 N N . LEU A 1 192 ? 3.413 -3.377 -8.220 1.00 91.50 192 LEU A N 1
ATOM 1438 C CA . LEU A 1 192 ? 3.807 -3.745 -9.572 1.00 91.50 192 LEU A CA 1
ATOM 1439 C C . LEU A 1 192 ? 2.595 -3.818 -10.510 1.00 91.50 192 LEU A C 1
ATOM 1441 O O . LEU A 1 192 ? 2.678 -3.328 -11.633 1.00 91.50 192 LEU A O 1
ATOM 1445 N N . TRP A 1 193 ? 1.449 -4.317 -10.039 1.00 90.38 193 TRP A N 1
ATOM 1446 C CA . TRP A 1 193 ? 0.203 -4.281 -10.806 1.00 90.38 193 TRP A CA 1
ATOM 1447 C C . TRP A 1 193 ? -0.182 -2.851 -11.215 1.00 90.38 193 TRP A C 1
ATOM 1449 O O . TRP A 1 193 ? -0.464 -2.592 -12.385 1.00 90.38 193 TRP A O 1
ATOM 1459 N N . ASP A 1 194 ? -0.140 -1.898 -10.279 1.00 90.75 194 ASP A N 1
ATOM 1460 C CA . ASP A 1 194 ? -0.471 -0.495 -10.562 1.00 90.75 194 ASP A CA 1
ATOM 1461 C C . ASP A 1 194 ? 0.541 0.153 -11.507 1.00 90.75 194 ASP A C 1
ATOM 1463 O O . ASP A 1 194 ? 0.157 0.943 -12.368 1.00 90.75 194 ASP A O 1
ATOM 1467 N N . LEU A 1 195 ? 1.825 -0.186 -11.374 1.00 92.06 195 LEU A N 1
ATOM 1468 C CA . LEU A 1 195 ? 2.863 0.313 -12.270 1.00 92.06 195 LEU A CA 1
ATOM 1469 C C . LEU A 1 195 ? 2.609 -0.129 -13.717 1.00 92.06 195 LEU A C 1
ATOM 1471 O O . LEU A 1 195 ? 2.735 0.687 -14.629 1.00 92.06 195 LEU A O 1
ATOM 1475 N N . LEU A 1 196 ? 2.260 -1.401 -13.923 1.00 90.69 196 LEU A N 1
ATOM 1476 C CA . LEU A 1 196 ? 2.115 -1.995 -15.255 1.00 90.69 196 LEU A CA 1
ATOM 1477 C C . LEU A 1 196 ? 0.763 -1.665 -15.906 1.00 90.69 196 LEU A C 1
ATOM 1479 O O . LEU A 1 196 ? 0.715 -1.343 -17.097 1.00 90.69 196 LEU A O 1
ATOM 1483 N N . PHE A 1 197 ? -0.321 -1.714 -15.127 1.00 89.00 197 PHE A N 1
ATOM 1484 C CA . PHE A 1 197 ? -1.701 -1.659 -15.629 1.00 89.00 197 PHE A CA 1
ATOM 1485 C C . PHE A 1 197 ? -2.509 -0.473 -15.103 1.00 89.00 197 PHE A C 1
ATOM 1487 O O . PHE A 1 197 ? -3.556 -0.136 -15.656 1.00 89.00 197 PHE A O 1
ATOM 1494 N N . GLY A 1 198 ? -2.043 0.170 -14.035 1.00 88.31 198 GLY A N 1
ATOM 1495 C CA . GLY A 1 198 ? -2.732 1.285 -13.408 1.00 88.31 198 GLY A CA 1
ATOM 1496 C C . GLY A 1 198 ? -2.597 2.598 -14.177 1.00 88.31 198 GLY A C 1
ATOM 1497 O O . GLY A 1 198 ? -1.823 2.757 -15.129 1.00 88.31 198 GLY A O 1
ATOM 1498 N N . THR A 1 199 ? -3.354 3.590 -13.710 1.00 85.12 199 THR A N 1
ATOM 1499 C CA . THR A 1 199 ? -3.284 4.962 -14.217 1.00 85.12 199 THR A CA 1
ATOM 1500 C C . THR A 1 199 ? -2.991 5.948 -13.092 1.00 85.12 199 THR A C 1
ATOM 1502 O O . THR A 1 199 ? -3.408 5.758 -11.952 1.00 85.12 199 THR A O 1
ATOM 1505 N N . LEU A 1 200 ? -2.300 7.035 -13.430 1.00 77.94 200 LEU A N 1
ATOM 1506 C CA . LEU A 1 200 ? -2.076 8.186 -12.565 1.00 77.94 200 LEU A CA 1
ATOM 1507 C C . LEU A 1 200 ? -2.545 9.448 -13.289 1.00 77.94 200 LEU A C 1
ATOM 1509 O O . LEU A 1 200 ? -1.982 9.835 -14.315 1.00 77.94 200 LEU A O 1
ATOM 1513 N N . GLY A 1 201 ? -3.596 10.085 -12.768 1.00 72.25 201 GLY A N 1
ATOM 1514 C CA . GLY A 1 201 ? -4.211 11.248 -13.416 1.00 72.25 201 GLY A CA 1
ATOM 1515 C C . GLY A 1 201 ? -4.839 10.918 -14.778 1.00 72.25 201 GLY A C 1
ATOM 1516 O O . GLY A 1 201 ? -4.752 11.720 -15.703 1.00 72.25 201 GLY A O 1
ATOM 1517 N N . GLY A 1 202 ? -5.409 9.715 -14.925 1.00 79.12 202 GLY A N 1
ATOM 1518 C CA . GLY A 1 202 ? -6.064 9.259 -16.159 1.00 79.12 202 GLY A CA 1
ATOM 1519 C C . GLY A 1 202 ? -5.113 8.825 -17.280 1.00 79.12 202 GLY A C 1
ATOM 1520 O O . GLY A 1 202 ? -5.574 8.488 -18.366 1.00 79.12 202 GLY A O 1
ATOM 1521 N N . ARG A 1 203 ? -3.795 8.813 -17.037 1.00 82.38 203 ARG A N 1
ATOM 1522 C CA . ARG A 1 203 ? -2.786 8.295 -17.975 1.00 82.38 203 ARG A CA 1
ATOM 1523 C C . ARG A 1 203 ? -2.138 7.025 -17.423 1.00 82.38 203 ARG A C 1
ATOM 1525 O O . ARG A 1 203 ? -1.909 6.980 -16.215 1.00 82.38 203 ARG A O 1
ATOM 1532 N N . PRO A 1 204 ? -1.800 6.025 -18.257 1.00 89.44 204 PRO A N 1
ATOM 1533 C CA . PRO A 1 204 ? -1.077 4.836 -17.807 1.00 89.44 204 PRO A CA 1
ATOM 1534 C C . PRO A 1 204 ? 0.219 5.190 -17.079 1.00 89.44 204 PRO A C 1
ATOM 1536 O O . PRO A 1 204 ? 0.960 6.057 -17.551 1.00 89.44 204 PRO A O 1
ATOM 1539 N N . PHE A 1 205 ? 0.526 4.500 -15.980 1.00 88.94 205 PHE A N 1
ATOM 1540 C CA . PHE A 1 205 ? 1.759 4.733 -15.218 1.00 88.94 205 PHE A CA 1
ATOM 1541 C C . PHE A 1 205 ? 3.012 4.610 -16.095 1.00 88.94 205 PHE A C 1
ATOM 1543 O O . PHE A 1 205 ? 3.847 5.510 -16.084 1.00 88.94 205 PHE A O 1
ATOM 1550 N N . LEU A 1 206 ? 3.097 3.575 -16.940 1.00 89.88 206 LEU A N 1
ATOM 1551 C CA . LEU A 1 206 ? 4.231 3.370 -17.854 1.00 89.88 206 LEU A CA 1
ATOM 1552 C C . LEU A 1 206 ? 4.428 4.486 -18.896 1.00 89.88 206 LEU A C 1
ATOM 1554 O O . LEU A 1 206 ? 5.506 4.596 -19.468 1.00 89.88 206 LEU A O 1
ATOM 1558 N N . SER A 1 207 ? 3.426 5.339 -19.137 1.00 87.75 207 SER A N 1
ATOM 1559 C CA . SER A 1 207 ? 3.578 6.514 -20.013 1.00 87.75 207 SER A CA 1
ATOM 1560 C C . SER A 1 207 ? 4.166 7.742 -19.305 1.00 87.75 207 SER A C 1
ATOM 1562 O O . SER A 1 207 ? 4.446 8.750 -19.950 1.00 87.75 207 SER A O 1
ATOM 1564 N N . ARG A 1 208 ? 4.346 7.684 -17.978 1.00 85.31 208 ARG A N 1
ATOM 1565 C CA . ARG A 1 208 ? 4.877 8.771 -17.145 1.00 85.31 208 ARG A CA 1
ATOM 1566 C C . ARG A 1 208 ? 6.391 8.656 -16.999 1.00 85.31 208 ARG A C 1
ATOM 1568 O O . ARG A 1 208 ? 6.907 8.497 -15.893 1.00 85.31 208 ARG A O 1
ATOM 1575 N N . THR A 1 209 ? 7.105 8.717 -18.123 1.00 82.62 209 THR A N 1
ATOM 1576 C CA . THR A 1 209 ? 8.578 8.662 -18.145 1.00 82.62 209 THR A CA 1
ATOM 1577 C C . THR A 1 209 ? 9.194 9.742 -17.259 1.00 82.62 209 THR A C 1
ATOM 1579 O O . THR A 1 209 ? 10.158 9.468 -16.558 1.00 82.62 209 THR A O 1
ATOM 1582 N N . ASP A 1 210 ? 8.564 10.917 -17.181 1.00 82.25 210 ASP A N 1
ATOM 1583 C CA . ASP A 1 210 ? 8.920 12.009 -16.271 1.00 82.25 210 ASP A CA 1
ATOM 1584 C C . ASP A 1 210 ? 9.006 11.574 -14.798 1.00 82.25 210 ASP A C 1
ATOM 1586 O O . ASP A 1 210 ? 9.890 12.016 -14.066 1.00 82.25 210 ASP A O 1
ATOM 1590 N N . LEU A 1 211 ? 8.105 10.689 -14.363 1.00 82.62 211 LEU A N 1
ATOM 1591 C CA . LEU A 1 211 ? 8.047 10.198 -12.985 1.00 82.62 211 LEU A CA 1
ATOM 1592 C C . LEU A 1 211 ? 8.912 8.958 -12.750 1.00 82.62 211 LEU A C 1
ATOM 1594 O O . LEU A 1 211 ? 9.386 8.743 -11.634 1.00 82.62 211 LEU A O 1
ATOM 1598 N N . LEU A 1 212 ? 9.074 8.119 -13.774 1.00 86.75 212 LEU A N 1
ATOM 1599 C CA . LEU A 1 212 ? 9.743 6.820 -13.671 1.00 86.75 212 LEU A CA 1
ATOM 1600 C C . LEU A 1 212 ? 11.247 6.897 -13.957 1.00 86.75 212 LEU A C 1
ATOM 1602 O O . LEU A 1 212 ? 12.007 6.119 -13.376 1.00 86.75 212 LEU A O 1
ATOM 1606 N N . ALA A 1 213 ? 11.689 7.859 -14.772 1.00 86.75 213 ALA A N 1
ATOM 1607 C CA . ALA A 1 213 ? 13.090 8.027 -15.154 1.00 86.75 213 ALA A CA 1
ATOM 1608 C C . ALA A 1 213 ? 14.072 8.135 -13.977 1.00 86.75 213 ALA A C 1
ATOM 1610 O O . ALA A 1 213 ? 15.137 7.519 -14.046 1.00 86.75 213 ALA A O 1
ATOM 1611 N N . PRO A 1 214 ? 13.740 8.797 -12.848 1.00 87.94 214 PRO A N 1
ATOM 1612 C CA . PRO A 1 214 ? 14.620 8.796 -11.683 1.00 87.94 214 PRO A CA 1
ATOM 1613 C C . PRO A 1 214 ? 14.961 7.394 -11.154 1.00 87.94 214 PRO A C 1
ATOM 1615 O O . PRO A 1 214 ? 16.043 7.211 -10.600 1.00 87.94 214 PRO A O 1
ATOM 1618 N N . PHE A 1 215 ? 14.058 6.420 -11.314 1.00 88.75 215 PHE A N 1
ATOM 1619 C CA . PHE A 1 215 ? 14.162 5.069 -10.748 1.00 88.75 215 PHE A CA 1
ATOM 1620 C C . PHE A 1 215 ? 14.585 3.996 -11.750 1.00 88.75 215 PHE A C 1
ATOM 1622 O O . PHE A 1 215 ? 15.202 3.012 -11.349 1.00 88.75 215 PHE A O 1
ATOM 1629 N N . PHE A 1 216 ? 14.234 4.167 -13.024 1.00 87.88 216 PHE A N 1
ATOM 1630 C CA . PHE A 1 216 ? 14.424 3.153 -14.066 1.00 87.88 216 PHE A CA 1
ATOM 1631 C C . PHE A 1 216 ? 15.192 3.678 -15.291 1.00 87.88 216 PHE A C 1
ATOM 1633 O O . PHE A 1 216 ? 15.442 2.920 -16.220 1.00 87.88 216 PHE A O 1
ATOM 1640 N N . GLY A 1 217 ? 15.591 4.956 -15.295 1.00 85.12 217 GLY A N 1
ATOM 1641 C CA . GLY A 1 217 ? 16.171 5.623 -16.463 1.00 85.12 217 GLY A CA 1
ATOM 1642 C C . GLY A 1 217 ? 15.137 5.948 -17.547 1.00 85.12 217 GLY A C 1
ATOM 1643 O O . GLY A 1 217 ? 13.940 5.718 -17.385 1.00 85.12 217 GLY A O 1
ATOM 1644 N N . ASP A 1 218 ? 15.607 6.502 -18.664 1.00 81.50 218 ASP A N 1
ATOM 1645 C CA . ASP A 1 218 ? 14.729 6.941 -19.761 1.00 81.50 218 ASP A CA 1
ATOM 1646 C C . ASP A 1 218 ? 14.183 5.776 -20.606 1.00 81.50 218 ASP A C 1
ATOM 1648 O O . ASP A 1 218 ? 13.183 5.930 -21.310 1.00 81.50 218 ASP A O 1
ATOM 1652 N N . ASP A 1 219 ? 14.824 4.607 -20.535 1.00 81.31 219 ASP A N 1
ATOM 1653 C CA . ASP A 1 219 ? 14.400 3.404 -21.247 1.00 81.31 219 ASP A CA 1
ATOM 1654 C C . ASP A 1 219 ? 13.527 2.509 -20.357 1.00 81.31 219 ASP A C 1
ATOM 1656 O O . ASP A 1 219 ? 14.009 1.766 -19.500 1.00 81.31 219 ASP A O 1
ATOM 1660 N N . LEU A 1 220 ? 12.216 2.556 -20.598 1.00 85.31 220 LEU A N 1
ATOM 1661 C CA . LEU A 1 220 ? 11.234 1.720 -19.907 1.00 85.31 220 LEU A CA 1
ATOM 1662 C C . LEU A 1 220 ? 10.912 0.417 -20.659 1.00 85.31 220 LEU A C 1
ATOM 1664 O O . LEU A 1 220 ? 9.981 -0.289 -20.262 1.00 85.31 220 LEU A O 1
ATOM 1668 N N . ALA A 1 221 ? 11.649 0.061 -21.721 1.00 84.12 221 ALA A N 1
ATOM 1669 C CA . ALA A 1 221 ? 11.374 -1.133 -22.526 1.00 84.12 221 ALA A CA 1
ATOM 1670 C C . ALA A 1 221 ? 11.350 -2.420 -21.691 1.00 84.12 221 ALA A C 1
ATOM 1672 O O . ALA A 1 221 ? 10.550 -3.313 -21.959 1.00 84.12 221 ALA A O 1
ATOM 1673 N N . GLY A 1 222 ? 12.163 -2.514 -20.633 1.00 83.19 222 GLY A N 1
ATOM 1674 C CA . GLY A 1 222 ? 12.114 -3.669 -19.736 1.00 83.19 222 GLY A CA 1
ATOM 1675 C C . GLY A 1 222 ? 10.831 -3.746 -18.897 1.00 83.19 222 GLY A C 1
ATOM 1676 O O . GLY A 1 222 ? 10.346 -4.852 -18.678 1.00 83.19 222 GLY A O 1
ATOM 1677 N N . LEU A 1 223 ? 10.247 -2.616 -18.469 1.00 87.25 223 LEU A N 1
ATOM 1678 C CA . LEU A 1 223 ? 8.942 -2.605 -17.783 1.00 87.25 223 LEU A CA 1
ATOM 1679 C C . LEU A 1 223 ? 7.801 -2.932 -18.753 1.00 87.25 223 LEU A C 1
ATOM 1681 O O . LEU A 1 223 ? 6.878 -3.654 -18.386 1.00 87.25 223 LEU A O 1
ATOM 1685 N N . LEU A 1 224 ? 7.883 -2.439 -19.992 1.00 87.56 224 LEU A N 1
ATOM 1686 C CA . LEU A 1 224 ? 6.939 -2.794 -21.055 1.00 87.56 224 LEU A CA 1
ATOM 1687 C C . LEU A 1 224 ? 7.011 -4.291 -21.380 1.00 87.56 224 LEU A C 1
ATOM 1689 O O . LEU A 1 224 ? 5.978 -4.943 -21.421 1.00 87.56 224 LEU A O 1
ATOM 1693 N N . GLY A 1 225 ? 8.212 -4.865 -21.479 1.00 86.25 225 GLY A N 1
ATOM 1694 C CA . GLY A 1 225 ? 8.378 -6.305 -21.675 1.00 86.25 225 GLY A CA 1
ATOM 1695 C C . GLY A 1 225 ? 7.830 -7.141 -20.513 1.00 86.25 225 GLY A C 1
ATOM 1696 O O . GLY A 1 225 ? 7.256 -8.196 -20.746 1.00 86.25 225 GLY A O 1
ATOM 1697 N N . ILE A 1 226 ? 7.949 -6.667 -19.265 1.00 85.62 226 ILE A N 1
ATOM 1698 C CA . ILE A 1 226 ? 7.296 -7.315 -18.114 1.00 85.62 226 ILE A CA 1
ATOM 1699 C C . ILE A 1 226 ? 5.771 -7.288 -18.270 1.00 85.62 226 ILE A C 1
ATOM 1701 O O . ILE A 1 226 ? 5.114 -8.293 -18.013 1.00 85.62 226 IL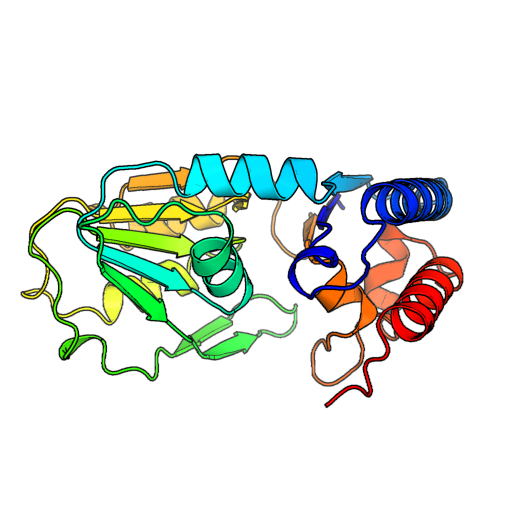E A O 1
ATOM 1705 N N . ARG A 1 227 ? 5.204 -6.147 -18.674 1.00 87.69 227 ARG A N 1
ATOM 1706 C CA . ARG A 1 227 ? 3.765 -6.028 -18.921 1.00 87.69 227 ARG A CA 1
ATOM 1707 C C . ARG A 1 227 ? 3.309 -7.003 -20.008 1.00 87.69 227 ARG A C 1
ATOM 1709 O O . ARG A 1 227 ? 2.338 -7.714 -19.783 1.00 87.69 227 ARG A O 1
ATOM 1716 N N . ASP A 1 228 ? 4.019 -7.052 -21.131 1.00 85.81 228 ASP A N 1
ATOM 1717 C CA . ASP A 1 228 ? 3.699 -7.937 -22.255 1.00 85.81 228 ASP A CA 1
ATOM 1718 C C . ASP A 1 228 ? 3.757 -9.416 -21.839 1.00 85.81 228 ASP A C 1
ATOM 1720 O O . ASP A 1 228 ? 2.864 -10.190 -22.185 1.00 85.81 228 ASP A O 1
ATOM 1724 N N . ASP A 1 229 ? 4.765 -9.801 -21.045 1.00 80.31 229 ASP A N 1
ATOM 1725 C CA . ASP A 1 229 ? 4.882 -11.152 -20.482 1.00 80.31 229 ASP A CA 1
ATOM 1726 C C . ASP A 1 229 ? 3.660 -11.491 -19.604 1.00 80.31 229 ASP A C 1
ATOM 1728 O O . ASP A 1 229 ? 3.097 -12.579 -19.725 1.00 80.31 229 ASP A O 1
ATOM 1732 N N . VAL A 1 230 ? 3.222 -10.557 -18.748 1.00 79.25 230 VAL A N 1
ATOM 1733 C CA . VAL A 1 230 ? 2.040 -10.727 -17.883 1.00 79.25 230 VAL A CA 1
ATOM 1734 C C . VAL A 1 230 ? 0.746 -10.803 -18.698 1.00 79.25 230 VAL A C 1
ATOM 1736 O O . VAL A 1 230 ? -0.098 -11.655 -18.421 1.00 79.25 230 VAL A O 1
ATOM 1739 N N . ASP A 1 231 ? 0.572 -9.953 -19.711 1.00 78.38 231 ASP A N 1
ATOM 1740 C CA . ASP A 1 231 ? -0.590 -9.995 -20.608 1.00 78.38 231 ASP A CA 1
ATOM 1741 C C . ASP A 1 231 ? -0.653 -11.341 -21.362 1.00 78.38 231 ASP A C 1
ATOM 1743 O O . ASP A 1 231 ? -1.729 -11.925 -21.522 1.00 78.38 231 ASP A O 1
ATOM 1747 N N . ALA A 1 232 ? 0.501 -11.885 -21.763 1.00 75.88 232 ALA A N 1
ATOM 1748 C CA . ALA A 1 232 ? 0.596 -13.160 -22.470 1.00 75.88 232 ALA A CA 1
ATOM 1749 C C . ALA A 1 232 ? 0.292 -14.385 -21.588 1.00 75.88 232 ALA A C 1
ATOM 1751 O O . ALA A 1 232 ? -0.313 -15.345 -22.072 1.00 75.88 232 ALA A O 1
ATOM 1752 N N . THR A 1 233 ? 0.701 -14.383 -20.315 1.00 67.94 233 THR A N 1
ATOM 1753 C CA . THR A 1 233 ? 0.502 -15.524 -19.398 1.00 67.94 233 THR A CA 1
ATOM 1754 C C . THR A 1 233 ? -0.856 -15.524 -18.717 1.00 67.94 233 THR A C 1
ATOM 1756 O O . THR A 1 233 ? -1.412 -16.587 -18.448 1.00 67.94 233 THR A O 1
ATOM 1759 N N . SER A 1 234 ? -1.401 -14.346 -18.433 1.00 61.41 234 SER A N 1
ATOM 1760 C CA . SER A 1 234 ? -2.581 -14.226 -17.586 1.00 61.41 234 SER A CA 1
ATOM 1761 C C . SER A 1 234 ? -3.888 -14.516 -18.346 1.00 61.41 234 SER A C 1
ATOM 1763 O O . SER A 1 234 ? -4.900 -14.856 -17.733 1.00 61.41 234 SER A O 1
ATOM 1765 N N . GLY A 1 235 ? -3.902 -14.416 -19.681 1.00 54.06 235 GLY A N 1
ATOM 1766 C CA . GLY A 1 235 ? -5.123 -14.584 -20.481 1.00 54.06 235 GLY A CA 1
ATOM 1767 C C . GLY A 1 235 ? -6.174 -13.491 -20.236 1.00 54.06 235 GLY A C 1
ATOM 1768 O O . GLY A 1 235 ? -7.328 -13.636 -20.651 1.00 54.06 235 GLY A O 1
ATOM 1769 N N . TRP A 1 236 ? -5.801 -12.394 -19.568 1.00 53.38 236 TRP A N 1
ATOM 1770 C CA . TRP A 1 236 ? -6.705 -11.288 -19.274 1.00 53.38 236 TRP A CA 1
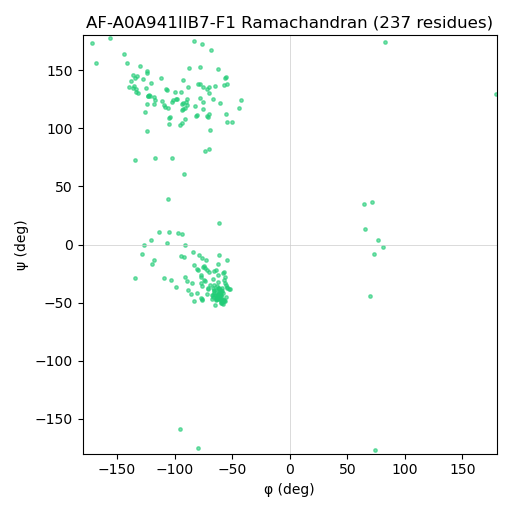ATOM 1771 C C . TRP A 1 236 ? -6.949 -10.461 -20.538 1.00 53.38 236 TRP A C 1
ATOM 1773 O O . TRP A 1 236 ? -6.041 -9.885 -21.130 1.00 53.38 236 TRP A O 1
ATOM 1783 N N . ARG A 1 237 ? -8.222 -10.333 -20.924 1.00 40.78 237 ARG A N 1
ATOM 1784 C CA . ARG A 1 237 ? -8.690 -9.127 -21.610 1.00 40.78 237 ARG A CA 1
ATOM 1785 C C . ARG A 1 237 ? -8.947 -8.108 -20.508 1.00 40.78 237 ARG A C 1
ATOM 1787 O O . ARG A 1 237 ? -9.854 -8.321 -19.708 1.00 40.78 237 ARG A O 1
ATOM 1794 N N . VAL A 1 238 ? -8.118 -7.069 -20.439 1.00 39.66 238 VAL A N 1
ATOM 1795 C CA . VAL A 1 238 ? -8.310 -5.910 -19.554 1.00 39.66 238 VAL A CA 1
ATOM 1796 C C . VAL A 1 238 ? -9.782 -5.477 -19.631 1.00 39.66 238 VAL A C 1
ATOM 1798 O O . VAL A 1 238 ? -10.264 -5.179 -20.725 1.00 39.66 238 VAL A O 1
ATOM 1801 N N . LEU A 1 239 ? -10.497 -5.549 -18.500 1.00 33.78 239 LEU A N 1
ATOM 1802 C CA . LEU A 1 239 ? -11.882 -5.077 -18.365 1.00 33.78 239 LEU A CA 1
ATOM 1803 C C . LEU A 1 239 ? -11.939 -3.549 -18.409 1.00 33.78 239 LEU A C 1
ATOM 1805 O O . LEU A 1 239 ? -11.073 -2.918 -17.760 1.00 33.78 239 LEU A O 1
#